Protein AF-A0A176S276-F1 (afdb_monomer)

Radius of gyration: 27.0 Å; Cα contacts (8 Å, |Δi|>4): 535; chains: 1; bounding box: 63×69×61 Å

pLDDT: mean 75.9, std 19.25, range [30.59, 96.56]

InterPro domains:
  IPR003587 Hint domain N-terminal [SM00306] (39-157)
  IPR006141 Intein N-terminal splicing region [PS50817] (41-133)
  IPR012833 Ribonucleoside-triphosphate reductase, anaerobic [PF13597] (228-316)
  IPR030934 Intein C-terminal splicing region [PS50818] (213-236)
  IPR030934 Intein C-terminal splicing region [TIGR01443] (214-236)
  IPR036844 Hint domain superfamily [SSF51294] (41-236)

Solvent-accessible surface area (backbone atoms only — not comparable to full-atom values): 18078 Å² total; per-residue (Å²): 135,80,69,73,88,36,74,66,44,53,52,50,43,55,47,28,39,73,72,40,81,76,87,70,84,72,59,80,93,48,97,61,55,88,80,56,71,60,83,37,25,29,39,38,78,44,42,30,37,35,32,52,83,90,46,80,44,79,47,29,47,41,56,51,45,72,73,36,52,50,60,71,75,54,98,43,35,24,35,43,71,54,86,32,24,34,40,22,44,32,78,87,73,34,39,73,45,80,32,46,40,53,31,37,38,42,51,72,44,39,41,44,23,38,42,29,29,68,91,69,46,74,48,51,28,31,36,69,16,42,35,34,28,57,56,85,90,40,84,44,75,42,35,44,69,72,59,48,62,87,39,22,34,36,28,60,66,50,58,42,90,84,69,68,76,82,88,85,82,89,89,77,69,69,75,60,57,66,76,58,72,63,55,69,71,58,52,52,50,47,71,72,24,30,42,40,73,37,43,31,64,44,74,46,80,44,78,49,96,57,72,41,67,23,35,35,48,23,52,76,60,66,50,26,37,38,34,61,81,34,45,40,34,46,43,39,60,69,91,71,81,58,68,66,59,54,57,71,41,87,50,68,102,73,79,70,72,98,82,73,82,75,92,70,86,78,85,79,62,60,51,28,44,51,62,77,30,64,94,34,67,67,64,33,50,58,50,49,51,54,53,50,52,51,46,50,50,55,50,51,54,51,48,54,55,52,48,54,34,40,78,68,67,75,44,136

Foldseek 3Di:
DDPCPDPVNVVQLVCCLVPNNPPPPPPPPDPDDPLLQDDKFFAQQFWFWKDAPHDIDIDGLVVVCVVFFDDDPDPFKTAGNGFMWGWFQQQVQLEIDTFTFGMKTKDWDQKWKWWAFPVGDITIIHQQFWFWWQAQVGTDTDGSVRDDQLTWGKFFPACCVVVPDDDDDDDDQPVSVVVRPHDPVVVVSQVSHRIHTTGTPDMDMDRHPDIHMGMFTDTPDRQWGATPSGGIGGGRDNPDDPVVVCVVPVAHPDDDDPDDDDLDDDDDSVSSLCVVCPPPVPVSVVVVVVSVVVVVVVSVVSVVVVVVCVVVVNDD

Structure (mmCIF, N/CA/C/O backbone):
data_AF-A0A176S276-F1
#
_entry.id   AF-A0A176S276-F1
#
loop_
_atom_site.group_PDB
_atom_site.id
_atom_site.type_symbol
_atom_site.label_atom_id
_atom_site.label_alt_id
_atom_site.label_comp_id
_atom_site.label_asym_id
_atom_site.label_entity_id
_atom_site.label_seq_id
_atom_site.pdbx_PDB_ins_code
_atom_site.Cartn_x
_atom_site.Cartn_y
_atom_site.Cartn_z
_atom_site.occupancy
_atom_site.B_iso_or_equiv
_atom_site.auth_seq_id
_atom_site.auth_comp_id
_atom_site.auth_asym_id
_atom_site.auth_atom_id
_atom_site.pdbx_PDB_model_num
ATOM 1 N N . ASP A 1 1 ? 1.076 -9.997 -35.407 1.00 56.47 1 ASP A N 1
ATOM 2 C CA . ASP A 1 1 ? 0.826 -11.452 -35.398 1.00 56.47 1 ASP A CA 1
ATOM 3 C C . ASP A 1 1 ? 1.437 -12.113 -34.180 1.00 56.47 1 ASP A C 1
ATOM 5 O O . ASP A 1 1 ? 2.428 -11.617 -33.655 1.00 56.47 1 ASP A O 1
ATOM 9 N N . PHE A 1 2 ? 0.807 -13.179 -33.689 1.00 59.97 2 PHE A N 1
ATOM 10 C CA . PHE A 1 2 ? 1.289 -13.937 -32.534 1.00 59.97 2 PHE A CA 1
ATOM 11 C C . PHE A 1 2 ? 2.480 -14.829 -32.947 1.00 59.97 2 PHE A C 1
ATOM 13 O O . PHE A 1 2 ? 2.415 -15.436 -34.017 1.00 59.97 2 PHE A O 1
ATOM 20 N N . PRO A 1 3 ? 3.567 -14.925 -32.153 1.00 78.56 3 PRO A N 1
ATOM 21 C CA . PRO A 1 3 ? 4.754 -15.700 -32.516 1.00 78.56 3 PRO A CA 1
ATOM 22 C C . PRO A 1 3 ? 4.525 -17.205 -32.286 1.00 78.56 3 PRO A C 1
ATOM 24 O O . PRO A 1 3 ? 4.993 -17.787 -31.304 1.00 78.56 3 PRO A O 1
ATOM 27 N N . TRP A 1 4 ? 3.779 -17.836 -33.196 1.00 80.12 4 TRP A N 1
ATOM 28 C CA . TRP A 1 4 ? 3.374 -19.245 -33.102 1.00 80.12 4 TRP A CA 1
ATOM 29 C C . TRP A 1 4 ? 4.551 -20.220 -32.981 1.00 80.12 4 TRP A C 1
ATOM 31 O O . TRP A 1 4 ? 4.456 -21.183 -32.233 1.00 80.12 4 TRP A O 1
ATOM 41 N N . GLU A 1 5 ? 5.679 -19.908 -33.615 1.00 83.81 5 GLU A N 1
ATOM 42 C CA . GLU A 1 5 ? 6.876 -20.764 -33.661 1.00 83.81 5 GLU A CA 1
ATOM 43 C C . GLU A 1 5 ? 7.893 -20.469 -32.537 1.00 83.81 5 GLU A C 1
ATOM 45 O O . GLU A 1 5 ? 9.066 -20.826 -32.635 1.00 83.81 5 GLU A O 1
ATOM 50 N N . SER A 1 6 ? 7.502 -19.742 -31.482 1.00 87.94 6 SER A N 1
ATOM 51 C CA . SER A 1 6 ? 8.433 -19.420 -30.393 1.00 87.94 6 SER A CA 1
ATOM 52 C C . SER A 1 6 ? 8.613 -20.595 -29.417 1.00 87.94 6 SER A C 1
ATOM 54 O O . SER A 1 6 ? 7.630 -21.262 -29.087 1.00 87.94 6 SER A O 1
ATOM 56 N N . PRO A 1 7 ? 9.811 -20.780 -28.823 1.00 85.06 7 PRO A N 1
ATOM 57 C CA . PRO A 1 7 ? 10.018 -21.785 -27.774 1.00 85.06 7 PRO A CA 1
ATOM 58 C C . PRO A 1 7 ? 9.062 -21.631 -26.578 1.00 85.06 7 PRO A C 1
ATOM 60 O O . PRO A 1 7 ? 8.687 -22.613 -25.940 1.00 85.06 7 PRO A O 1
ATOM 63 N N . ASN A 1 8 ? 8.621 -20.403 -26.281 1.00 82.94 8 ASN A N 1
ATOM 64 C CA . ASN A 1 8 ? 7.634 -20.141 -25.230 1.00 82.94 8 ASN A CA 1
ATOM 65 C C . ASN A 1 8 ? 6.247 -20.676 -25.599 1.00 82.94 8 ASN A C 1
ATOM 67 O O . ASN A 1 8 ? 5.525 -21.170 -24.733 1.00 82.94 8 ASN A O 1
ATOM 71 N N . THR A 1 9 ? 5.886 -20.596 -26.879 1.00 81.56 9 THR A N 1
ATOM 72 C CA . THR A 1 9 ? 4.630 -21.124 -27.413 1.00 81.56 9 THR A CA 1
ATOM 73 C C . THR A 1 9 ? 4.611 -22.648 -27.284 1.00 81.56 9 THR A C 1
ATOM 75 O O . THR A 1 9 ? 3.644 -23.201 -26.764 1.00 81.56 9 THR A O 1
ATOM 78 N N . ASP A 1 10 ? 5.715 -23.325 -27.611 1.00 81.56 10 ASP A N 1
ATOM 79 C CA . ASP A 1 10 ? 5.847 -24.776 -27.427 1.00 81.56 10 ASP A CA 1
ATOM 80 C C . ASP A 1 10 ? 5.719 -25.206 -25.960 1.00 81.56 10 ASP A C 1
ATOM 82 O O . ASP A 1 10 ? 5.043 -26.191 -25.645 1.00 81.56 10 ASP A O 1
ATOM 86 N N . LEU A 1 11 ? 6.345 -24.474 -25.033 1.00 82.94 11 LEU A N 1
ATOM 87 C CA . LEU A 1 11 ? 6.232 -24.746 -23.596 1.00 82.94 11 LEU A CA 1
ATOM 88 C C . LEU A 1 11 ? 4.796 -24.538 -23.090 1.00 82.94 11 LEU A C 1
ATOM 90 O O . LEU A 1 11 ? 4.282 -25.366 -22.331 1.00 82.94 11 LEU A O 1
ATOM 94 N N . LEU A 1 12 ? 4.130 -23.478 -23.554 1.00 78.94 12 LEU A N 1
ATOM 95 C CA . LEU A 1 12 ? 2.732 -23.184 -23.241 1.00 78.94 12 LEU A CA 1
ATOM 96 C C . LEU A 1 12 ? 1.803 -24.308 -23.726 1.00 78.94 12 LEU A C 1
ATOM 98 O O . LEU A 1 12 ? 0.975 -24.798 -22.954 1.00 78.94 12 LEU A O 1
ATOM 102 N N . PHE A 1 13 ? 1.956 -24.768 -24.970 1.00 79.62 13 PHE A N 1
ATOM 103 C CA . PHE A 1 13 ? 1.153 -25.865 -25.519 1.00 79.62 13 PHE A CA 1
ATOM 104 C C . PHE A 1 13 ? 1.434 -27.207 -24.828 1.00 79.62 13 PHE A C 1
ATOM 106 O O . PHE A 1 13 ? 0.496 -27.931 -24.499 1.00 79.62 13 PHE A O 1
ATOM 113 N N . ASN A 1 14 ? 2.694 -27.517 -24.506 1.00 80.12 14 ASN A N 1
ATOM 114 C CA . ASN A 1 14 ? 3.048 -28.724 -23.747 1.00 80.12 14 ASN A CA 1
ATOM 115 C C . ASN A 1 14 ? 2.406 -28.750 -22.352 1.00 80.12 14 ASN A C 1
ATOM 117 O O . ASN A 1 14 ? 1.864 -29.771 -21.921 1.00 80.12 14 ASN A O 1
ATOM 121 N N . MET A 1 15 ? 2.462 -27.626 -21.635 1.00 81.19 15 MET A N 1
ATOM 122 C CA . MET A 1 15 ? 1.847 -27.494 -20.316 1.00 81.19 15 MET A CA 1
ATOM 123 C C . MET A 1 15 ? 0.320 -27.605 -20.410 1.00 81.19 15 MET A C 1
ATOM 125 O O . MET A 1 15 ? -0.282 -28.384 -19.669 1.00 81.19 15 MET A O 1
ATOM 129 N N . THR A 1 16 ? -0.306 -26.871 -21.335 1.00 77.44 16 THR A N 1
ATOM 130 C CA . THR A 1 16 ? -1.771 -26.866 -21.494 1.00 77.44 16 THR A CA 1
ATOM 131 C C . THR A 1 16 ? -2.322 -28.214 -21.952 1.00 77.44 16 THR A C 1
ATOM 133 O O . THR A 1 16 ? -3.395 -28.629 -21.504 1.00 77.44 16 THR A O 1
ATOM 136 N N . ALA A 1 17 ? -1.569 -28.951 -22.771 1.00 79.69 17 ALA A N 1
ATOM 137 C CA . ALA A 1 17 ? -1.915 -30.309 -23.170 1.00 79.69 17 ALA A CA 1
ATOM 138 C C . ALA A 1 17 ? -1.937 -31.286 -21.983 1.00 79.69 17 ALA A C 1
ATOM 140 O O . ALA A 1 17 ? -2.788 -32.176 -21.935 1.00 79.69 17 ALA A O 1
ATOM 141 N N . ARG A 1 18 ? -1.030 -31.118 -21.011 1.00 74.62 18 ARG A N 1
ATOM 142 C CA . ARG A 1 18 ? -0.920 -32.003 -19.839 1.00 74.62 18 ARG A CA 1
ATOM 143 C C . ARG A 1 18 ? -1.885 -31.643 -18.715 1.00 74.62 18 ARG A C 1
ATOM 145 O O . ARG A 1 18 ? -2.478 -32.542 -18.128 1.00 74.62 18 ARG A O 1
ATOM 152 N N . TYR A 1 19 ? -2.036 -30.356 -18.421 1.00 69.75 19 TYR A N 1
ATOM 153 C CA . TYR A 1 19 ? -2.686 -29.894 -17.191 1.00 69.75 19 TYR A CA 1
ATOM 154 C C . TYR A 1 19 ? -3.976 -29.095 -17.422 1.00 69.75 19 TYR A C 1
ATOM 156 O O . TYR A 1 19 ? -4.610 -28.680 -16.457 1.00 69.75 19 TYR A O 1
ATOM 164 N N . GLY A 1 20 ? -4.403 -28.906 -18.677 1.00 69.44 20 GLY A N 1
ATOM 165 C CA . GLY A 1 20 ? -5.487 -27.974 -19.003 1.00 69.44 20 GLY A CA 1
ATOM 166 C C . GLY A 1 20 ? -4.981 -26.542 -19.147 1.00 69.44 20 GLY A C 1
ATOM 167 O O . GLY A 1 20 ? -3.803 -26.273 -18.930 1.00 69.44 20 GLY A O 1
ATOM 168 N N . LEU A 1 21 ? -5.859 -25.611 -19.532 1.00 57.34 21 LEU A N 1
ATOM 169 C CA . LEU A 1 21 ? -5.530 -24.184 -19.508 1.00 57.34 21 LEU A CA 1
ATOM 170 C C . LEU A 1 21 ? -5.300 -23.772 -18.049 1.00 57.34 21 LEU A C 1
ATOM 172 O O . LEU A 1 21 ? -6.265 -23.773 -17.279 1.00 57.34 21 LEU A O 1
ATOM 176 N N . PRO A 1 22 ? -4.071 -23.427 -17.632 1.00 48.69 22 PRO A N 1
ATOM 177 C CA . PRO A 1 22 ? -3.896 -22.877 -16.308 1.00 48.69 22 PRO A CA 1
ATOM 178 C C . PRO A 1 22 ? -4.567 -21.507 -16.290 1.00 48.69 22 PRO A C 1
ATOM 180 O O . PRO A 1 22 ? -4.260 -20.632 -17.102 1.00 48.69 22 PRO A O 1
ATOM 183 N N . TYR A 1 23 ? -5.508 -21.332 -15.368 1.00 42.09 23 TYR A N 1
ATOM 184 C CA . TYR A 1 23 ? -6.175 -20.060 -15.121 1.00 42.09 23 TYR A CA 1
ATOM 185 C C . TYR A 1 23 ? -5.204 -19.130 -14.379 1.00 42.09 23 TYR A C 1
ATOM 187 O O . TYR A 1 23 ? -5.366 -18.822 -13.202 1.00 42.09 23 TYR A O 1
ATOM 195 N N . PHE A 1 24 ? -4.133 -18.714 -15.052 1.00 41.41 24 PHE A N 1
ATOM 196 C CA . PHE A 1 24 ? -3.329 -17.601 -14.578 1.00 41.41 24 PHE A CA 1
ATOM 197 C C . PHE A 1 24 ? -4.133 -16.343 -14.871 1.00 41.41 24 PHE A C 1
ATOM 199 O O . PHE A 1 24 ? -4.297 -15.955 -16.028 1.00 41.41 24 PHE A O 1
ATOM 206 N N . GLN A 1 25 ? -4.684 -15.731 -13.825 1.00 39.19 25 GLN A N 1
ATOM 207 C CA . GLN A 1 25 ? -5.296 -14.414 -13.914 1.00 39.19 25 GLN A CA 1
ATOM 208 C C . GLN A 1 25 ? -4.184 -13.411 -14.254 1.00 39.19 25 GLN A C 1
ATOM 210 O O . GLN A 1 25 ? -3.530 -12.835 -13.390 1.00 39.19 25 GLN A O 1
ATOM 215 N N . GLY A 1 26 ? -3.901 -13.272 -15.547 1.00 34.44 26 GLY A N 1
ATOM 216 C CA . GLY A 1 26 ? -3.127 -12.167 -16.076 1.00 34.44 26 GLY A CA 1
ATOM 217 C C . GLY A 1 26 ? -3.972 -10.920 -15.894 1.00 34.44 26 GLY A C 1
ATOM 218 O O . GLY A 1 26 ? -5.001 -10.769 -16.547 1.00 34.44 26 GLY A O 1
ATOM 219 N N . PHE A 1 27 ? -3.563 -10.065 -14.967 1.00 38.78 27 PHE A N 1
ATOM 220 C CA . PHE A 1 27 ? -4.158 -8.768 -14.670 1.00 38.78 27 PHE A CA 1
ATOM 221 C C . PHE A 1 27 ? -4.012 -7.801 -15.860 1.00 38.78 27 PHE A C 1
ATOM 223 O O . PHE A 1 27 ? -3.270 -6.827 -15.818 1.00 38.78 27 PHE A O 1
ATOM 230 N N . ILE A 1 28 ? -4.689 -8.083 -16.971 1.00 33.59 28 ILE A N 1
ATOM 231 C CA . ILE A 1 28 ? -4.789 -7.177 -18.112 1.00 33.59 28 ILE A CA 1
ATOM 232 C C . ILE A 1 28 ? -6.089 -6.395 -17.907 1.00 33.59 28 ILE A C 1
ATOM 234 O O . ILE A 1 28 ? -7.172 -6.937 -18.110 1.00 33.59 28 ILE A O 1
ATOM 238 N N . ARG A 1 29 ? -5.951 -5.125 -17.488 1.00 30.59 29 ARG A N 1
ATOM 239 C CA . ARG A 1 29 ? -7.003 -4.187 -17.018 1.00 30.59 29 ARG A CA 1
ATOM 240 C C . ARG A 1 29 ? -7.400 -4.266 -15.539 1.00 30.59 29 ARG A C 1
ATOM 242 O O . ARG A 1 29 ? -8.511 -3.884 -15.187 1.00 30.59 29 ARG A O 1
ATOM 249 N N . SER A 1 30 ? -6.496 -4.688 -14.665 1.00 40.03 30 SER A N 1
ATOM 250 C CA . SER A 1 30 ? -6.558 -4.244 -13.269 1.00 40.03 30 SER A CA 1
ATOM 251 C C . SER A 1 30 ? -5.325 -3.411 -12.965 1.00 40.03 30 SER A C 1
ATOM 253 O O . SER A 1 30 ? -4.249 -3.750 -13.451 1.00 40.03 30 SER A O 1
ATOM 255 N N . ASP A 1 31 ? -5.453 -2.405 -12.106 1.00 43.34 31 ASP A N 1
ATOM 256 C CA . ASP A 1 31 ? -4.323 -1.584 -11.640 1.00 43.34 31 ASP A CA 1
ATOM 257 C C . ASP A 1 31 ? -3.304 -2.384 -10.794 1.00 43.34 31 ASP A C 1
ATOM 259 O O . ASP A 1 31 ? -2.276 -1.863 -10.368 1.00 43.34 31 ASP A O 1
ATOM 263 N N . LEU A 1 32 ? -3.571 -3.675 -10.566 1.00 38.72 32 LEU A N 1
ATOM 264 C CA . LEU A 1 32 ? -2.742 -4.592 -9.799 1.00 38.72 32 LEU A CA 1
ATOM 265 C C . LEU A 1 32 ? -1.621 -5.203 -10.653 1.00 38.72 32 LEU A C 1
ATOM 267 O O . LEU A 1 32 ? -1.860 -5.995 -11.566 1.00 38.72 32 LEU A O 1
ATOM 271 N N . LYS A 1 33 ? -0.372 -4.872 -10.315 1.00 41.19 33 LYS A N 1
ATOM 272 C CA . LYS A 1 33 ? 0.837 -5.504 -10.862 1.00 41.19 33 LYS A CA 1
ATOM 273 C C . LYS A 1 33 ? 1.181 -6.777 -10.054 1.00 41.19 33 LYS A C 1
ATOM 275 O O . LYS A 1 33 ? 0.981 -6.791 -8.841 1.00 41.19 33 LYS A O 1
ATOM 280 N N . PRO A 1 34 ? 1.757 -7.843 -10.653 1.00 38.97 34 PRO A N 1
ATOM 281 C CA . PRO A 1 34 ? 2.086 -9.097 -9.947 1.00 38.97 34 PRO A CA 1
ATOM 282 C C . PRO A 1 34 ? 2.981 -8.954 -8.700 1.00 38.97 34 PRO A C 1
ATOM 284 O O . PRO A 1 34 ? 2.960 -9.806 -7.815 1.00 38.97 34 PRO A O 1
ATOM 287 N N . ASN A 1 35 ? 3.769 -7.880 -8.605 1.00 43.72 35 ASN A N 1
ATOM 288 C CA . ASN A 1 35 ? 4.590 -7.555 -7.435 1.00 43.72 35 ASN A CA 1
ATOM 289 C C . ASN A 1 35 ? 3.784 -7.007 -6.239 1.00 43.72 35 ASN A C 1
ATOM 291 O O . ASN A 1 35 ? 4.338 -6.927 -5.146 1.00 43.72 35 ASN A O 1
ATOM 295 N N . MET A 1 36 ? 2.498 -6.681 -6.414 1.00 41.00 36 MET A N 1
ATOM 296 C CA . MET A 1 36 ? 1.599 -6.193 -5.355 1.00 41.00 36 MET A CA 1
ATOM 297 C C . MET A 1 36 ? 1.066 -7.312 -4.438 1.00 41.00 36 MET A C 1
ATOM 299 O O . MET A 1 36 ? 0.290 -7.045 -3.532 1.00 41.00 36 MET A O 1
ATOM 303 N N . VAL A 1 37 ? 1.491 -8.569 -4.638 1.00 40.72 37 VAL A N 1
ATOM 304 C CA . VAL A 1 37 ? 1.052 -9.750 -3.858 1.00 40.72 37 VAL A CA 1
ATOM 305 C C . VAL A 1 37 ? 1.867 -9.957 -2.565 1.00 40.72 37 VAL A C 1
ATOM 307 O O . VAL A 1 37 ? 1.597 -10.887 -1.808 1.00 40.72 37 VAL A O 1
ATOM 310 N N . ARG A 1 38 ? 2.882 -9.129 -2.284 1.00 41.91 38 ARG A N 1
ATOM 311 C CA . ARG A 1 38 ? 3.771 -9.326 -1.125 1.00 41.91 38 ARG A CA 1
ATOM 312 C C . ARG A 1 38 ? 3.409 -8.429 0.059 1.00 41.91 38 ARG A C 1
ATOM 314 O O . ARG A 1 38 ? 3.126 -7.250 -0.116 1.00 41.91 38 ARG A O 1
ATOM 321 N N . SER A 1 39 ? 3.450 -9.026 1.247 1.00 50.22 39 SER A N 1
ATOM 322 C CA . SER A 1 39 ? 3.292 -8.393 2.558 1.00 50.22 39 SER A CA 1
ATOM 323 C C . SER A 1 39 ? 4.480 -7.475 2.875 1.00 50.22 39 SER A C 1
ATOM 325 O O . SER A 1 39 ? 5.630 -7.824 2.610 1.00 50.22 39 SER A O 1
ATOM 327 N N . MET A 1 40 ? 4.199 -6.272 3.373 1.00 64.44 40 MET A N 1
ATOM 328 C CA . MET A 1 40 ? 5.110 -5.121 3.397 1.00 64.44 40 MET A CA 1
ATOM 329 C C . MET A 1 40 ? 4.853 -4.301 4.645 1.00 64.44 40 MET A C 1
ATOM 331 O O . MET A 1 40 ? 3.695 -4.027 4.919 1.00 64.44 40 MET A O 1
ATOM 335 N N . CYS A 1 41 ? 5.879 -3.888 5.396 1.00 79.56 41 CYS A N 1
ATOM 336 C CA . CYS A 1 41 ? 5.632 -3.329 6.726 1.00 79.56 41 CYS A CA 1
ATOM 337 C C . CYS A 1 41 ? 6.672 -2.306 7.235 1.00 79.56 41 CYS A C 1
ATOM 339 O O . CYS A 1 41 ? 7.809 -2.257 6.769 1.00 79.56 41 CYS A O 1
ATOM 341 N N . LEU A 1 42 ? 6.261 -1.512 8.227 1.00 86.50 42 LEU A N 1
ATOM 342 C CA . LEU A 1 42 ? 7.019 -0.505 8.978 1.00 86.50 42 LEU A CA 1
ATOM 343 C C . LEU A 1 42 ? 7.621 -1.070 10.271 1.00 86.50 42 LEU A C 1
ATOM 345 O O . LEU A 1 42 ? 7.077 -2.010 10.851 1.00 86.50 42 LEU A O 1
ATOM 349 N N . LEU A 1 43 ? 8.696 -0.464 10.783 1.00 90.00 43 LEU A N 1
ATOM 350 C CA . LEU A 1 43 ? 9.160 -0.767 12.143 1.00 90.00 43 LEU A CA 1
ATOM 351 C C . LEU A 1 43 ? 8.103 -0.392 13.203 1.00 90.00 43 LEU A C 1
ATOM 353 O O . LEU A 1 43 ? 7.390 0.596 13.029 1.00 90.00 43 LEU A O 1
ATOM 357 N N . PRO A 1 44 ? 8.022 -1.122 14.333 1.00 91.38 44 PRO A N 1
ATOM 358 C CA . PRO A 1 44 ? 7.029 -0.881 15.377 1.00 91.38 44 PRO A CA 1
ATOM 359 C C . PRO A 1 44 ? 7.101 0.520 15.980 1.00 91.38 44 PRO A C 1
ATOM 361 O O . PRO A 1 44 ? 6.080 1.016 16.450 1.00 91.38 44 PRO A O 1
ATOM 364 N N . GLU A 1 45 ? 8.282 1.140 15.980 1.00 91.56 45 GLU A N 1
ATOM 365 C CA . GLU A 1 45 ? 8.533 2.481 16.510 1.00 91.56 45 GLU A CA 1
ATOM 366 C C . GLU A 1 45 ? 8.150 3.594 15.527 1.00 91.56 45 GLU A C 1
ATOM 368 O O . GLU A 1 45 ? 8.150 4.765 15.915 1.00 91.56 45 GLU A O 1
ATOM 373 N N . GLU A 1 46 ? 7.838 3.266 14.267 1.00 89.31 46 GLU A N 1
ATOM 374 C CA . GLU A 1 46 ? 7.353 4.261 13.315 1.00 89.31 46 GLU A CA 1
ATOM 375 C C . GLU A 1 46 ? 6.035 4.846 13.796 1.00 89.31 46 GLU A C 1
ATOM 377 O O . GLU A 1 46 ? 5.144 4.153 14.290 1.00 89.31 46 GLU A O 1
ATOM 382 N N . THR A 1 47 ? 5.936 6.164 13.689 1.00 85.50 47 THR A N 1
ATOM 383 C CA . THR A 1 47 ? 4.826 6.912 14.265 1.00 85.50 47 THR A CA 1
ATOM 384 C C . THR A 1 47 ? 3.763 7.182 13.219 1.00 85.50 47 THR A C 1
ATOM 386 O O . THR A 1 47 ? 4.070 7.512 12.076 1.00 85.50 47 THR A O 1
ATOM 389 N N . ILE A 1 48 ? 2.501 7.110 13.622 1.00 85.31 48 ILE A N 1
ATOM 390 C CA . ILE A 1 48 ? 1.341 7.299 12.756 1.00 85.31 48 ILE A CA 1
ATOM 391 C C . ILE A 1 48 ? 0.312 8.206 13.433 1.00 85.31 48 ILE A C 1
ATOM 393 O O . ILE A 1 48 ? 0.191 8.229 14.662 1.00 85.31 48 ILE A O 1
ATOM 397 N N . LEU A 1 49 ? -0.405 8.980 12.617 1.00 82.31 49 LEU A N 1
ATOM 398 C CA . LEU A 1 49 ? -1.608 9.692 13.034 1.00 82.31 49 LEU A CA 1
ATOM 399 C C . LEU A 1 49 ? -2.823 8.847 12.669 1.00 82.31 49 LEU A C 1
ATOM 401 O O . LEU A 1 49 ? -3.000 8.473 11.509 1.00 82.31 49 LEU A O 1
ATOM 405 N N . PHE A 1 50 ? -3.679 8.588 13.647 1.00 87.81 50 PHE A N 1
ATOM 406 C CA . PHE A 1 50 ? -4.963 7.949 13.406 1.00 87.81 50 PHE A CA 1
ATOM 407 C C . PHE A 1 50 ? -6.078 8.722 14.102 1.00 87.81 50 PHE A C 1
ATOM 409 O O . PHE A 1 50 ? -5.860 9.438 15.080 1.00 87.81 50 PHE A O 1
ATOM 416 N N . LYS A 1 51 ? -7.284 8.591 13.567 1.00 86.25 51 LYS A N 1
ATOM 417 C CA . LYS A 1 51 ? -8.497 9.204 14.079 1.00 86.25 51 LYS A CA 1
ATOM 418 C C . LYS A 1 51 ? -9.362 8.126 14.714 1.00 86.25 51 LYS A C 1
ATOM 420 O O . LYS A 1 51 ? -9.683 7.127 14.070 1.00 86.25 51 LYS A O 1
ATOM 425 N N . ASN A 1 52 ? -9.740 8.343 15.967 1.00 87.38 52 ASN A N 1
ATOM 426 C CA . ASN A 1 52 ? -10.735 7.549 16.677 1.00 87.38 52 ASN A CA 1
ATOM 427 C C . ASN A 1 52 ? -11.923 8.460 16.996 1.00 87.38 52 ASN A C 1
ATOM 429 O O . ASN A 1 52 ? -11.813 9.371 17.821 1.00 87.38 52 ASN A O 1
ATOM 433 N N . ASN A 1 53 ? -13.045 8.242 16.310 1.00 82.19 53 ASN A N 1
ATOM 434 C CA . ASN A 1 53 ? -14.191 9.152 16.313 1.00 82.19 53 ASN A CA 1
ATOM 435 C C . ASN A 1 53 ? -13.775 10.574 15.899 1.00 82.19 53 ASN A C 1
ATOM 437 O O . ASN A 1 53 ? -13.411 10.779 14.747 1.00 82.19 53 ASN A O 1
ATOM 441 N N . GLU A 1 54 ? -13.805 11.549 16.807 1.00 79.75 54 GLU A N 1
ATOM 442 C CA . GLU A 1 54 ? -13.403 12.938 16.537 1.00 79.75 54 GLU A CA 1
ATOM 443 C C . GLU A 1 54 ? -11.975 13.262 16.997 1.00 79.75 54 GLU A C 1
ATOM 445 O O . GLU A 1 54 ? -11.446 14.318 16.659 1.00 79.75 54 GLU A O 1
ATOM 450 N N . GLN A 1 55 ? -11.323 12.356 17.729 1.00 82.44 55 GLN A N 1
ATOM 451 C CA . GLN A 1 55 ? -9.995 12.596 18.286 1.00 82.44 55 GLN A CA 1
ATOM 452 C C . GLN A 1 55 ? -8.901 12.120 17.332 1.00 82.44 55 GLN A C 1
ATOM 454 O O . GLN A 1 55 ? -8.912 10.976 16.876 1.00 82.44 55 GLN A O 1
ATOM 459 N N . ILE A 1 56 ? -7.935 12.999 17.066 1.00 84.50 56 ILE A N 1
ATOM 460 C CA . ILE A 1 56 ? -6.711 12.674 16.333 1.00 84.50 56 ILE A CA 1
ATOM 461 C C . ILE A 1 56 ? -5.636 12.316 17.356 1.00 84.50 56 ILE A C 1
ATOM 463 O O . ILE A 1 56 ? -5.327 13.104 18.249 1.00 84.50 56 ILE A O 1
ATOM 467 N N . ILE A 1 57 ? -5.071 11.121 17.222 1.00 85.44 57 ILE A N 1
ATOM 468 C CA . ILE A 1 57 ? -4.102 10.555 18.154 1.00 85.44 57 ILE A CA 1
ATOM 469 C C . ILE A 1 57 ? -2.816 10.249 17.384 1.00 85.44 57 ILE A C 1
ATOM 471 O O . ILE A 1 57 ? -2.837 9.640 16.312 1.00 85.44 57 ILE A O 1
ATOM 475 N N . LYS A 1 58 ? -1.681 10.659 17.954 1.00 85.81 58 LYS A N 1
ATOM 476 C CA . LYS A 1 58 ? -0.344 10.273 17.497 1.00 85.81 58 LYS A CA 1
ATOM 477 C C . LYS A 1 58 ? 0.171 9.132 18.365 1.00 85.81 58 LYS A C 1
ATOM 479 O O . LYS A 1 58 ? 0.236 9.272 19.582 1.00 85.81 58 LYS A O 1
ATOM 484 N N . THR A 1 59 ? 0.563 8.028 17.743 1.00 90.25 59 THR A N 1
ATOM 485 C CA . THR A 1 59 ? 1.151 6.869 18.432 1.00 90.25 59 THR A CA 1
ATOM 486 C C . THR A 1 59 ? 2.156 6.165 17.520 1.00 90.25 59 THR A C 1
ATOM 488 O O . THR A 1 59 ? 2.430 6.647 16.420 1.00 90.25 59 THR A O 1
ATOM 491 N N . THR A 1 60 ? 2.730 5.048 17.960 1.00 93.06 60 THR A N 1
ATOM 492 C CA . THR A 1 60 ? 3.522 4.167 17.098 1.00 93.06 60 THR A CA 1
ATOM 493 C C . THR A 1 60 ? 2.641 3.104 16.446 1.00 93.06 60 THR A C 1
ATOM 495 O O . THR A 1 60 ? 1.616 2.709 17.005 1.00 93.06 60 THR A O 1
ATOM 498 N N . ILE A 1 61 ? 3.026 2.609 15.272 1.00 92.75 61 ILE A N 1
ATOM 499 C CA . ILE A 1 61 ? 2.263 1.568 14.577 1.00 92.75 61 ILE A CA 1
ATOM 500 C C . ILE A 1 61 ? 2.209 0.263 15.383 1.00 92.75 61 ILE A C 1
ATOM 502 O O . ILE A 1 61 ? 1.182 -0.413 15.378 1.00 92.75 61 ILE A O 1
ATOM 506 N N . GLY A 1 62 ? 3.261 -0.053 16.148 1.00 94.62 62 GLY A N 1
ATOM 507 C CA . GLY A 1 62 ? 3.263 -1.195 17.062 1.00 94.62 62 GLY A CA 1
ATOM 508 C C . GLY A 1 62 ? 2.232 -1.050 18.186 1.00 94.62 62 GLY A C 1
ATOM 509 O O . GLY A 1 62 ? 1.518 -2.006 18.491 1.00 94.62 62 GLY A O 1
ATOM 510 N N . THR A 1 63 ? 2.099 0.148 18.765 1.00 95.12 63 THR A N 1
ATOM 511 C CA . THR A 1 63 ? 1.078 0.433 19.787 1.00 95.12 63 THR A CA 1
ATOM 512 C C . THR A 1 63 ? -0.324 0.423 19.184 1.00 95.12 63 THR A C 1
ATOM 514 O O . THR A 1 63 ? -1.212 -0.219 19.739 1.00 95.12 63 THR A O 1
ATOM 517 N N . LEU A 1 64 ? -0.517 1.050 18.016 1.00 94.12 64 LEU A N 1
ATOM 518 C CA . LEU A 1 64 ? -1.787 1.013 17.284 1.00 94.12 64 LEU A CA 1
ATOM 519 C C . LEU A 1 64 ? -2.225 -0.436 17.014 1.00 94.12 64 LEU A C 1
ATOM 521 O O . LEU A 1 64 ? -3.364 -0.799 17.299 1.00 94.12 64 LEU A O 1
ATOM 525 N N . PHE A 1 65 ? -1.308 -1.279 16.535 1.00 95.12 65 PHE A N 1
ATOM 526 C CA . PHE A 1 65 ? -1.549 -2.706 16.346 1.00 95.12 65 PHE A CA 1
ATOM 527 C C . PHE A 1 65 ? -1.952 -3.395 17.653 1.00 95.12 65 PHE A C 1
ATOM 529 O O . PHE A 1 65 ? -2.983 -4.062 17.712 1.00 95.12 65 PHE A O 1
ATOM 536 N N . ALA A 1 66 ? -1.151 -3.245 18.711 1.00 95.06 66 ALA A N 1
ATOM 537 C CA . ALA A 1 66 ? -1.385 -3.918 19.985 1.00 95.06 66 ALA A CA 1
ATOM 538 C C . ALA A 1 66 ? -2.739 -3.540 20.603 1.00 95.06 66 ALA A C 1
ATOM 540 O O . ALA A 1 66 ? -3.440 -4.407 21.131 1.00 95.06 66 ALA A O 1
ATOM 541 N N . GLU A 1 67 ? -3.110 -2.264 20.506 1.00 95.06 67 GLU A N 1
ATOM 542 C CA . GLU A 1 67 ? -4.339 -1.733 21.079 1.00 95.06 67 GLU A CA 1
ATOM 543 C C . GLU A 1 67 ? -5.577 -2.028 20.240 1.00 95.06 67 GLU A C 1
ATOM 545 O O . GLU A 1 67 ? -6.633 -2.199 20.837 1.00 95.06 67 GLU A O 1
ATOM 550 N N . TYR A 1 68 ? -5.487 -2.098 18.906 1.00 95.31 68 TYR A N 1
ATOM 551 C CA . TYR A 1 68 ? -6.662 -2.154 18.019 1.00 95.31 68 TYR A CA 1
ATOM 552 C C . TYR A 1 68 ? -6.806 -3.446 17.204 1.00 95.31 68 TYR A C 1
ATOM 554 O O . TYR A 1 68 ? -7.834 -3.621 16.543 1.00 95.31 68 TYR A O 1
ATOM 562 N N . LYS A 1 69 ? -5.849 -4.380 17.272 1.00 94.50 69 LYS A N 1
ATOM 563 C CA . LYS A 1 69 ? -6.019 -5.720 16.688 1.00 94.50 69 LYS A CA 1
ATOM 564 C C . LYS A 1 69 ? -7.120 -6.509 17.401 1.00 94.50 69 LYS A C 1
ATOM 566 O O . LYS A 1 69 ? -7.275 -6.428 18.622 1.00 94.50 69 LYS A O 1
ATOM 571 N N . ASP A 1 70 ? -7.828 -7.309 16.622 1.00 93.69 70 ASP A N 1
ATOM 572 C CA . ASP A 1 70 ? -8.891 -8.203 17.061 1.00 93.69 70 ASP A CA 1
ATOM 573 C C . ASP A 1 70 ? -8.546 -9.665 16.726 1.00 93.69 70 ASP A C 1
ATOM 575 O O . ASP A 1 70 ? -7.445 -10.147 17.011 1.00 93.69 70 ASP A O 1
ATOM 579 N N . THR A 1 71 ? -9.491 -10.359 16.095 1.00 92.62 71 THR A N 1
ATOM 580 C CA . THR A 1 71 ? -9.398 -11.715 15.593 1.00 92.62 71 THR A CA 1
ATOM 581 C C . THR A 1 71 ? -8.251 -11.840 14.597 1.00 92.62 71 THR A C 1
ATOM 583 O O . THR A 1 71 ? -8.158 -11.091 13.621 1.00 92.62 71 THR A O 1
ATOM 586 N N . GLN A 1 72 ? -7.381 -12.817 14.842 1.00 92.75 72 GLN A N 1
ATOM 587 C CA . GLN A 1 72 ? -6.351 -13.214 13.894 1.00 92.75 72 GLN A CA 1
ATOM 588 C C . GLN A 1 72 ? -7.007 -13.939 12.715 1.00 92.75 72 GLN A C 1
ATOM 590 O O . GLN A 1 72 ? -7.761 -14.892 12.911 1.00 92.75 72 GLN A O 1
ATOM 595 N N . LEU A 1 73 ? -6.752 -13.454 11.504 1.00 85.31 73 LEU A N 1
ATOM 596 C CA . LEU A 1 73 ? -7.302 -13.992 10.262 1.00 85.31 73 LEU A CA 1
ATOM 597 C C . LEU A 1 73 ? -6.396 -15.092 9.694 1.00 85.31 73 LEU A C 1
ATOM 599 O O . LEU A 1 73 ? -6.901 -16.099 9.204 1.00 85.31 73 LEU A O 1
ATOM 603 N N . ASP A 1 74 ? -5.078 -14.902 9.787 1.00 87.19 74 ASP A N 1
ATOM 604 C CA . ASP A 1 74 ? -4.040 -15.873 9.428 1.00 87.19 74 ASP A CA 1
ATOM 605 C C . ASP A 1 74 ? -2.715 -15.553 10.159 1.00 87.19 74 ASP A C 1
ATOM 607 O O . ASP A 1 74 ? -2.698 -14.768 11.109 1.00 87.19 74 ASP A O 1
ATOM 611 N N . ASP A 1 75 ? -1.602 -16.165 9.751 1.00 84.69 75 ASP A N 1
ATOM 612 C CA . ASP A 1 75 ? -0.285 -15.979 10.379 1.00 84.69 75 ASP A CA 1
ATOM 613 C C . ASP A 1 75 ? 0.230 -14.525 10.347 1.00 84.69 75 ASP A C 1
ATOM 615 O O . ASP A 1 75 ? 1.051 -14.151 11.188 1.00 84.69 75 ASP A O 1
ATOM 619 N N . GLU A 1 76 ? -0.258 -13.700 9.417 1.00 87.75 76 GLU A N 1
ATOM 620 C CA . GLU A 1 76 ? 0.202 -12.326 9.193 1.00 87.75 76 GLU A CA 1
ATOM 621 C C . GLU A 1 76 ? -0.892 -11.267 9.409 1.00 87.75 76 GLU A C 1
ATOM 623 O O . GLU A 1 76 ? -0.573 -10.097 9.618 1.00 87.75 76 GLU A O 1
ATOM 628 N N . TRP A 1 77 ? -2.174 -11.633 9.356 1.00 89.12 77 TRP A N 1
ATOM 629 C CA . TRP A 1 77 ? -3.284 -10.680 9.315 1.00 89.12 77 TRP A CA 1
ATOM 630 C C . TRP A 1 77 ? -4.178 -10.720 10.553 1.00 89.12 77 TRP A C 1
ATOM 632 O O . TRP A 1 77 ? -4.568 -11.778 11.048 1.00 89.12 77 TRP A O 1
ATOM 642 N N . TRP A 1 78 ? -4.596 -9.535 10.996 1.00 92.75 78 TRP A N 1
ATOM 643 C CA . TRP A 1 78 ? -5.547 -9.326 12.087 1.00 92.75 78 TRP A CA 1
ATOM 644 C C . TRP A 1 78 ? -6.660 -8.370 11.669 1.00 92.75 78 TRP A C 1
ATOM 646 O O . TRP A 1 78 ? -6.415 -7.351 11.025 1.00 92.75 78 TRP A O 1
ATOM 656 N N . GLN A 1 79 ? -7.886 -8.660 12.090 1.00 93.19 79 GLN A N 1
ATOM 657 C CA . GLN A 1 79 ? -9.012 -7.742 11.947 1.00 93.19 79 GLN A CA 1
ATOM 658 C C . GLN A 1 79 ? -8.829 -6.521 12.868 1.00 93.19 79 GLN A C 1
ATOM 660 O O . GLN A 1 79 ? -8.285 -6.648 13.965 1.00 93.19 79 GLN A O 1
ATOM 665 N N . CYS A 1 80 ? -9.282 -5.336 12.451 1.00 92.50 80 CYS A N 1
ATOM 666 C CA . CYS A 1 80 ? -9.348 -4.162 13.329 1.00 92.50 80 CYS A CA 1
ATOM 667 C C . CYS A 1 80 ? -10.647 -4.173 14.162 1.00 92.50 80 CYS A C 1
ATOM 669 O O . CYS A 1 80 ? -11.728 -4.340 13.591 1.00 92.50 80 CYS A O 1
ATOM 671 N N . LYS A 1 81 ? -10.563 -3.991 15.495 1.00 88.38 81 LYS A N 1
ATOM 672 C CA . LYS A 1 81 ? -11.729 -4.067 16.412 1.00 88.38 81 LYS A CA 1
ATOM 673 C C . LYS A 1 81 ? -12.578 -2.797 16.506 1.00 88.38 81 LYS A C 1
ATOM 675 O O . LYS A 1 81 ? -13.692 -2.850 17.019 1.00 88.38 81 LYS A O 1
ATOM 680 N N . SER A 1 82 ? -12.054 -1.657 16.065 1.00 81.56 82 SER A N 1
ATOM 681 C CA . SER A 1 82 ? -12.714 -0.353 16.206 1.00 81.56 82 SER A CA 1
ATOM 682 C C . SER A 1 82 ? -12.787 0.360 14.867 1.00 81.56 82 SER A C 1
ATOM 684 O O . SER A 1 82 ? -11.973 0.121 13.980 1.00 81.56 82 SER A O 1
ATOM 686 N N . ASN A 1 83 ? -13.729 1.292 14.734 1.00 85.06 83 ASN A N 1
ATOM 687 C CA . ASN A 1 83 ? -13.802 2.157 13.562 1.00 85.06 83 ASN A CA 1
ATOM 688 C C . ASN A 1 83 ? -12.775 3.295 13.675 1.00 85.06 83 ASN A C 1
ATOM 690 O O . ASN A 1 83 ? -13.120 4.432 13.994 1.00 85.06 83 ASN A O 1
ATOM 694 N N . VAL A 1 84 ? -11.502 2.953 13.485 1.00 93.25 84 VAL A N 1
ATOM 695 C CA . VAL A 1 84 ? -10.394 3.910 13.424 1.00 93.25 84 VAL A CA 1
ATOM 696 C C . VAL A 1 84 ? -9.983 4.157 11.979 1.00 93.25 84 VAL A C 1
ATOM 698 O O . VAL A 1 84 ? -10.072 3.267 11.135 1.00 93.25 84 VAL A O 1
ATOM 701 N N . SER A 1 85 ? -9.505 5.365 11.704 1.00 92.94 85 SER A N 1
ATOM 702 C CA . SER A 1 85 ? -9.054 5.775 10.373 1.00 92.94 85 SER A CA 1
ATOM 703 C C . SER A 1 85 ? -7.619 6.275 10.418 1.00 92.94 85 SER A C 1
ATOM 705 O O . SER A 1 85 ? -7.229 6.917 11.387 1.00 92.94 85 SER A O 1
ATOM 707 N N . ALA A 1 86 ? -6.839 6.044 9.368 1.00 91.00 86 ALA A N 1
ATOM 708 C CA . ALA A 1 86 ? -5.536 6.678 9.186 1.00 91.00 86 ALA A CA 1
ATOM 709 C C . ALA A 1 86 ? -5.626 7.793 8.143 1.00 91.00 86 ALA A C 1
ATOM 711 O O . ALA A 1 86 ? -6.532 7.816 7.305 1.00 91.00 86 ALA A O 1
ATOM 712 N N . LEU A 1 87 ? -4.679 8.725 8.201 1.00 88.44 87 LEU A N 1
ATOM 713 C CA . LEU A 1 87 ? -4.535 9.747 7.175 1.00 88.44 87 LEU A CA 1
ATOM 714 C C . LEU A 1 87 ? -3.962 9.107 5.903 1.00 88.44 87 LEU A C 1
ATOM 716 O O . LEU A 1 87 ? -2.972 8.376 5.965 1.00 88.44 87 LEU A O 1
ATOM 720 N N . SER A 1 88 ? -4.589 9.367 4.759 1.00 90.31 88 SER A N 1
ATOM 721 C CA . SER A 1 88 ? -4.299 8.705 3.489 1.00 90.31 88 SER A CA 1
ATOM 722 C C . SER A 1 88 ? -4.249 9.697 2.334 1.00 90.31 88 SER A C 1
ATOM 724 O O . SER A 1 88 ? -5.036 10.638 2.303 1.00 90.31 88 SER A O 1
ATOM 726 N N . LEU A 1 89 ? -3.345 9.479 1.376 1.00 86.06 89 LEU A N 1
ATOM 727 C CA . LEU A 1 89 ? -3.284 10.256 0.138 1.00 86.06 89 LEU A CA 1
ATOM 728 C C . LEU A 1 89 ? -4.178 9.616 -0.923 1.00 86.06 89 LEU A C 1
ATOM 730 O O . LEU A 1 89 ? -3.938 8.482 -1.326 1.00 86.06 89 LEU A O 1
ATOM 734 N N . ASN A 1 90 ? -5.152 10.365 -1.430 1.00 88.19 90 ASN A N 1
ATOM 735 C CA . ASN A 1 90 ? -5.896 10.003 -2.627 1.00 88.19 90 ASN A CA 1
ATOM 736 C C . ASN A 1 90 ? -5.043 10.319 -3.873 1.00 88.19 90 ASN A C 1
ATOM 738 O O . ASN A 1 90 ? -4.786 11.494 -4.150 1.00 88.19 90 ASN A O 1
ATOM 742 N N . PRO A 1 91 ? -4.590 9.310 -4.639 1.00 82.38 91 PRO A N 1
ATOM 743 C CA . PRO A 1 91 ? -3.666 9.528 -5.749 1.00 82.38 91 PRO A CA 1
ATOM 744 C C . PRO A 1 91 ? -4.330 10.190 -6.962 1.00 82.38 91 PRO A C 1
ATOM 746 O O . PRO A 1 91 ? -3.629 10.777 -7.779 1.00 82.38 91 PRO A O 1
ATOM 749 N N . GLN A 1 92 ? -5.660 10.115 -7.098 1.00 83.62 92 GLN A N 1
ATOM 750 C CA . GLN A 1 92 ? -6.371 10.769 -8.196 1.00 83.62 92 GLN A CA 1
ATOM 751 C C . GLN A 1 92 ? -6.532 12.270 -7.938 1.00 83.62 92 GLN A C 1
ATOM 753 O O . GLN A 1 92 ? -6.244 13.087 -8.811 1.00 83.62 92 GLN A O 1
ATOM 758 N N . SER A 1 93 ? -6.981 12.646 -6.739 1.00 85.44 93 SER A N 1
ATOM 759 C CA . SER A 1 93 ? -7.183 14.059 -6.393 1.00 85.44 93 SER A CA 1
ATOM 760 C C . SER A 1 93 ? -5.908 14.755 -5.915 1.00 85.44 93 SER A C 1
ATOM 762 O O . SER A 1 93 ? -5.851 15.982 -5.922 1.00 85.44 93 SER A O 1
ATOM 764 N N . GLY A 1 94 ? -4.901 13.993 -5.480 1.00 82.75 94 GLY A N 1
ATOM 765 C CA . GLY A 1 94 ? -3.717 14.519 -4.803 1.00 82.75 94 GLY A CA 1
ATOM 766 C C . GLY A 1 94 ? -4.009 15.043 -3.393 1.00 82.75 94 GLY A C 1
ATOM 767 O O . GLY A 1 94 ? -3.178 15.765 -2.841 1.00 82.75 94 GLY A O 1
ATOM 768 N N . LYS A 1 95 ? -5.182 14.721 -2.826 1.00 86.19 95 LYS A N 1
ATOM 769 C CA . LYS A 1 95 ? -5.649 15.242 -1.536 1.00 86.19 95 LYS A CA 1
ATOM 770 C C . LYS A 1 95 ? -5.550 14.239 -0.397 1.00 86.19 95 LYS A C 1
ATOM 772 O O . LYS A 1 95 ? -5.716 13.037 -0.607 1.00 86.19 95 LYS A O 1
ATOM 777 N N . LEU A 1 96 ? -5.301 14.736 0.811 1.00 86.31 96 LEU A N 1
ATOM 778 C CA . LEU A 1 96 ? -5.291 13.937 2.032 1.00 86.31 96 LEU A CA 1
ATOM 779 C C . LEU A 1 96 ? -6.711 13.751 2.577 1.00 86.31 96 LEU A C 1
ATOM 781 O O . LEU A 1 96 ? -7.496 14.692 2.669 1.00 86.31 96 LEU A O 1
ATOM 785 N N . GLU A 1 97 ? -7.040 12.532 2.993 1.00 90.00 97 GLU A N 1
ATOM 786 C CA . GLU A 1 97 ? -8.325 12.211 3.609 1.00 90.00 97 GLU A CA 1
ATOM 787 C C . GLU A 1 97 ? -8.202 11.124 4.685 1.00 90.00 97 GLU A C 1
ATOM 789 O O . GLU A 1 97 ? -7.274 10.315 4.689 1.00 90.00 97 GLU A O 1
ATOM 794 N N . TRP A 1 98 ? -9.148 11.106 5.627 1.00 90.25 98 TRP A N 1
ATOM 795 C CA . TRP A 1 98 ? -9.231 10.060 6.647 1.00 90.25 98 TRP A CA 1
ATOM 796 C C . TRP A 1 98 ? -9.870 8.808 6.054 1.00 90.25 98 TRP A C 1
ATOM 798 O O . TRP A 1 98 ? -11.034 8.833 5.656 1.00 90.25 98 TRP A O 1
ATOM 808 N N . VAL A 1 99 ? -9.128 7.704 6.042 1.00 91.75 99 VAL A N 1
ATOM 809 C CA . VAL A 1 99 ? -9.585 6.424 5.493 1.00 91.75 99 VAL A CA 1
ATOM 810 C C . VAL A 1 99 ? -9.588 5.366 6.578 1.00 91.75 99 VAL A C 1
ATOM 812 O O . VAL A 1 99 ? -8.629 5.239 7.339 1.00 91.75 99 VAL A O 1
ATOM 815 N N . LYS A 1 100 ? -10.681 4.609 6.652 1.00 93.12 100 LYS A N 1
ATOM 816 C CA . LYS A 1 100 ? -10.866 3.549 7.637 1.00 93.12 100 LYS A CA 1
ATOM 817 C C . LYS A 1 100 ? -9.767 2.488 7.530 1.00 93.12 100 LYS A C 1
ATOM 819 O O . LYS A 1 100 ? -9.413 2.063 6.429 1.00 93.12 100 LYS A O 1
ATOM 824 N N . ILE A 1 101 ? -9.277 2.042 8.685 1.00 92.75 101 ILE A N 1
ATOM 825 C CA . ILE A 1 101 ? -8.382 0.893 8.818 1.00 92.75 101 ILE A CA 1
ATOM 826 C C . ILE A 1 101 ? -9.242 -0.369 8.934 1.00 92.75 101 ILE A C 1
ATOM 828 O O . ILE A 1 101 ? -10.023 -0.519 9.874 1.00 92.75 101 ILE A O 1
ATOM 832 N N . ASN A 1 102 ? -9.097 -1.285 7.983 1.00 90.38 102 ASN A N 1
ATOM 833 C CA . ASN A 1 102 ? -9.833 -2.546 7.956 1.00 90.38 102 ASN A CA 1
ATOM 834 C C . ASN A 1 102 ? -9.087 -3.655 8.692 1.00 90.38 102 ASN A C 1
ATOM 836 O O . ASN A 1 102 ? -9.678 -4.375 9.501 1.00 90.38 102 ASN A O 1
ATOM 840 N N . LYS A 1 103 ? -7.790 -3.789 8.421 1.00 91.50 103 LYS A N 1
ATOM 841 C CA . LYS A 1 103 ? -6.955 -4.860 8.961 1.00 91.50 103 LYS A CA 1
ATOM 842 C C . LYS A 1 103 ? -5.591 -4.335 9.358 1.00 91.50 103 LYS A C 1
ATOM 844 O O . LYS A 1 103 ? -5.156 -3.272 8.920 1.00 91.50 103 LYS A O 1
ATOM 849 N N . PHE A 1 104 ? -4.913 -5.133 10.159 1.00 92.69 104 PHE A N 1
ATOM 850 C CA . PHE A 1 104 ? -3.507 -4.978 10.445 1.00 92.69 104 PHE A CA 1
ATOM 851 C C . PHE A 1 104 ? -2.718 -6.153 9.894 1.00 92.69 104 PHE A C 1
ATOM 853 O O . PHE A 1 104 ? -3.174 -7.295 9.950 1.00 92.69 104 PHE A O 1
ATOM 860 N N . LEU A 1 105 ? -1.510 -5.857 9.442 1.00 90.56 105 LEU A N 1
ATOM 861 C CA . LEU A 1 105 ? -0.523 -6.829 9.015 1.00 90.56 105 LEU A CA 1
ATOM 862 C C . LEU A 1 105 ? 0.643 -6.813 10.006 1.00 90.56 105 LEU A C 1
ATOM 864 O O . LEU A 1 105 ? 1.076 -5.745 10.445 1.00 90.56 105 LEU A O 1
ATOM 868 N N . ARG A 1 106 ? 1.176 -7.988 10.332 1.00 92.31 106 ARG A N 1
ATOM 869 C CA . ARG A 1 106 ? 2.460 -8.137 11.016 1.00 92.31 106 ARG A CA 1
ATOM 870 C C . ARG A 1 106 ? 3.260 -9.241 10.344 1.00 92.31 106 ARG A C 1
ATOM 872 O O . ARG A 1 106 ? 2.810 -10.378 10.274 1.00 92.31 106 ARG A O 1
ATOM 879 N N . ILE A 1 107 ? 4.480 -8.912 9.941 1.00 89.50 107 ILE A N 1
ATOM 880 C CA . ILE A 1 107 ? 5.447 -9.863 9.382 1.00 89.50 107 ILE A CA 1
ATOM 881 C C . ILE A 1 107 ? 6.741 -9.837 10.189 1.00 89.50 107 ILE A C 1
ATOM 883 O O . ILE A 1 107 ? 6.949 -8.966 11.037 1.00 89.50 107 ILE A O 1
ATOM 887 N N . THR A 1 108 ? 7.638 -10.774 9.900 1.00 88.50 108 THR A N 1
ATOM 888 C CA . THR A 1 108 ? 9.016 -10.747 10.395 1.00 88.50 108 THR A CA 1
ATOM 889 C C . THR A 1 108 ? 9.991 -10.729 9.230 1.00 88.50 108 THR A C 1
ATOM 891 O O . THR A 1 108 ? 9.884 -11.563 8.335 1.00 88.50 108 THR A O 1
ATOM 894 N N . ASP A 1 109 ? 10.959 -9.820 9.266 1.00 87.81 109 ASP A N 1
ATOM 895 C CA . ASP A 1 109 ? 12.051 -9.729 8.291 1.00 87.81 109 ASP A CA 1
ATOM 896 C C . ASP A 1 109 ? 13.363 -9.501 9.061 1.00 87.81 109 ASP A C 1
ATOM 898 O O . ASP A 1 109 ? 13.366 -9.010 10.191 1.00 87.81 109 ASP A O 1
ATOM 902 N N . ASN A 1 110 ? 14.489 -9.890 8.482 1.00 91.50 110 ASN A N 1
ATOM 903 C CA . ASN A 1 110 ? 15.818 -9.601 9.015 1.00 91.50 110 ASN A CA 1
ATOM 904 C C . ASN A 1 110 ? 16.500 -8.445 8.274 1.00 91.50 110 ASN A C 1
ATOM 906 O O . ASN A 1 110 ? 17.638 -8.117 8.593 1.00 91.50 110 ASN A O 1
ATOM 910 N N . ARG A 1 111 ? 15.832 -7.821 7.299 1.00 92.19 111 ARG A N 1
ATOM 911 C CA . ARG A 1 111 ? 16.355 -6.661 6.573 1.00 92.19 111 ARG A CA 1
ATOM 912 C C . ARG A 1 111 ? 15.584 -5.399 6.921 1.00 92.19 111 ARG A C 1
ATOM 914 O O . ARG A 1 111 ? 14.396 -5.281 6.627 1.00 92.19 111 ARG A O 1
ATOM 921 N N . LEU A 1 112 ? 16.298 -4.438 7.492 1.00 93.00 112 LEU A N 1
ATOM 922 C CA . LEU A 1 112 ? 15.798 -3.105 7.777 1.00 93.00 112 LEU A CA 1
ATOM 923 C C . LEU A 1 112 ? 16.300 -2.134 6.711 1.00 93.00 112 LEU A C 1
ATOM 925 O O . LEU A 1 112 ? 17.504 -1.978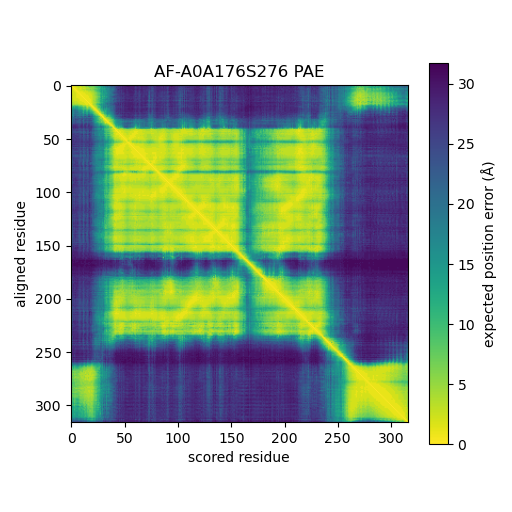 6.523 1.00 93.00 112 LEU A O 1
ATOM 929 N N . VAL A 1 113 ? 15.380 -1.448 6.044 1.00 94.19 113 VAL A N 1
ATOM 930 C CA . VAL A 1 113 ? 15.698 -0.367 5.113 1.00 94.19 113 VAL A CA 1
ATOM 931 C C . VAL A 1 113 ? 15.319 0.965 5.741 1.00 94.19 113 VAL A C 1
ATOM 933 O O . VAL A 1 113 ? 14.176 1.175 6.135 1.00 94.19 113 VAL A O 1
ATOM 936 N N . SER A 1 114 ? 16.287 1.869 5.825 1.00 95.12 114 SER A N 1
ATOM 937 C CA . SER A 1 114 ? 16.111 3.242 6.290 1.00 95.12 114 SER A CA 1
ATOM 938 C C . SER A 1 114 ? 16.270 4.193 5.110 1.00 95.12 114 SER A C 1
ATOM 940 O O . SER A 1 114 ? 17.347 4.247 4.517 1.00 95.12 114 SER A O 1
ATOM 942 N N . ILE A 1 115 ? 15.218 4.937 4.774 1.00 93.81 115 ILE A N 1
ATOM 943 C CA . ILE A 1 115 ? 15.231 5.942 3.702 1.00 93.81 115 ILE A CA 1
ATOM 944 C C . ILE A 1 115 ? 15.072 7.312 4.349 1.00 93.81 115 ILE A C 1
ATOM 946 O O . ILE A 1 115 ? 14.086 7.561 5.043 1.00 93.81 115 ILE A O 1
ATOM 950 N N . CYS A 1 116 ? 16.048 8.186 4.127 1.00 92.06 116 CYS A N 1
ATOM 951 C CA . CYS A 1 116 ? 16.003 9.575 4.559 1.00 92.06 116 CYS A CA 1
ATOM 952 C C . CYS A 1 116 ? 15.767 10.458 3.337 1.00 92.06 116 CYS A C 1
ATOM 954 O O . CYS A 1 116 ? 16.523 10.371 2.369 1.00 92.06 116 CYS A O 1
ATOM 956 N N . SER A 1 117 ? 14.742 11.301 3.361 1.00 85.88 117 SER A N 1
ATOM 957 C CA . SER A 1 117 ? 14.528 12.343 2.358 1.00 85.88 117 SER A CA 1
ATOM 958 C C . SER A 1 117 ? 15.359 13.587 2.688 1.00 85.88 117 SER A C 1
ATOM 960 O O . SER A 1 117 ? 15.812 13.780 3.817 1.00 85.88 117 SER A O 1
ATOM 962 N N . LYS A 1 118 ? 15.620 14.452 1.703 1.00 82.38 118 LYS A N 1
ATOM 963 C CA . LYS A 1 118 ? 16.509 15.617 1.898 1.00 82.38 118 LYS A CA 1
ATOM 964 C C . LYS A 1 118 ? 15.990 16.694 2.853 1.00 82.38 118 LYS A C 1
ATOM 966 O O . LYS A 1 118 ? 16.790 17.490 3.332 1.00 82.38 118 LYS A O 1
ATOM 971 N N . ASP A 1 119 ? 14.702 16.707 3.159 1.00 77.44 119 ASP A N 1
ATOM 972 C CA . ASP A 1 119 ? 14.123 17.513 4.239 1.00 77.44 119 ASP A CA 1
ATOM 973 C C . ASP A 1 119 ? 14.301 16.872 5.634 1.00 77.44 119 ASP A C 1
ATOM 975 O O . ASP A 1 119 ? 13.804 17.395 6.629 1.00 77.44 119 ASP A O 1
ATOM 979 N N . GLY A 1 120 ? 15.021 15.749 5.719 1.00 80.69 120 GLY A N 1
ATOM 980 C CA . GLY A 1 120 ? 15.385 15.071 6.960 1.00 80.69 120 GLY A CA 1
ATOM 981 C C . GLY A 1 120 ? 14.341 14.083 7.481 1.00 80.69 120 GLY A C 1
ATOM 982 O O . GLY A 1 120 ? 14.534 13.530 8.566 1.00 80.69 120 GLY A O 1
ATOM 983 N N . LYS A 1 121 ? 13.241 13.838 6.752 1.00 82.69 121 LYS A N 1
ATOM 984 C CA . LYS A 1 121 ? 12.249 12.837 7.166 1.00 82.69 121 LYS A CA 1
ATOM 985 C C . LYS A 1 121 ? 12.802 11.430 6.945 1.00 82.69 121 LYS A C 1
ATOM 987 O O . LYS A 1 121 ? 13.370 11.114 5.905 1.00 82.69 121 LYS A O 1
ATOM 992 N N . LEU A 1 122 ? 12.614 10.569 7.941 1.00 88.75 122 LEU A N 1
ATOM 993 C CA . LEU A 1 122 ? 13.121 9.198 7.956 1.00 88.75 122 LEU A CA 1
ATOM 994 C C . LEU A 1 122 ? 11.956 8.211 7.953 1.00 88.75 122 LEU A C 1
ATOM 996 O O . LEU A 1 122 ? 11.036 8.351 8.755 1.00 88.75 122 LEU A O 1
ATOM 1000 N N . MET A 1 123 ? 12.015 7.203 7.090 1.00 88.88 123 MET A N 1
ATOM 1001 C CA . MET A 1 123 ? 11.126 6.040 7.133 1.00 88.88 123 MET A CA 1
ATOM 1002 C C . MET A 1 123 ? 11.956 4.769 7.293 1.00 88.88 123 MET A C 1
ATOM 1004 O O . MET A 1 123 ? 13.005 4.616 6.660 1.00 88.88 123 MET A O 1
ATOM 1008 N N . ARG A 1 124 ? 11.489 3.859 8.151 1.00 92.56 124 ARG A N 1
ATOM 1009 C CA . ARG A 1 124 ? 12.147 2.582 8.443 1.00 92.56 124 ARG A CA 1
ATOM 1010 C C . ARG A 1 124 ? 11.207 1.421 8.151 1.00 92.56 124 ARG A C 1
ATOM 1012 O O . ARG A 1 124 ? 10.145 1.295 8.759 1.00 92.56 124 ARG A O 1
ATOM 1019 N N . LEU A 1 125 ? 11.609 0.594 7.196 1.00 91.38 125 LEU A N 1
ATOM 1020 C CA . LEU A 1 125 ? 10.742 -0.323 6.468 1.00 91.38 125 LEU A CA 1
ATOM 1021 C C . LEU A 1 125 ? 11.377 -1.711 6.358 1.00 91.38 125 LEU A C 1
ATOM 1023 O O . LEU A 1 125 ? 12.601 -1.843 6.359 1.00 91.38 125 LEU A O 1
ATOM 1027 N N . SER A 1 126 ? 10.554 -2.741 6.175 1.00 90.62 126 SER A N 1
ATOM 1028 C CA . SER A 1 126 ? 11.015 -4.036 5.661 1.00 90.62 126 SER A CA 1
ATOM 1029 C C . SER A 1 126 ? 11.513 -3.881 4.220 1.00 90.62 126 SER A C 1
ATOM 1031 O O . SER A 1 126 ? 10.990 -3.051 3.472 1.00 90.62 126 SER A O 1
ATOM 1033 N N . ALA A 1 127 ? 12.458 -4.709 3.785 1.00 87.75 127 ALA A N 1
ATOM 1034 C CA . ALA A 1 127 ? 13.107 -4.535 2.484 1.00 87.75 127 ALA A CA 1
ATOM 1035 C C . ALA A 1 127 ? 12.169 -4.605 1.268 1.00 87.75 127 ALA A C 1
ATOM 1037 O O . ALA A 1 127 ? 12.374 -3.880 0.295 1.00 87.75 127 ALA A O 1
ATOM 1038 N N . ASP A 1 128 ? 11.126 -5.430 1.330 1.00 85.88 128 ASP A N 1
ATOM 1039 C CA . ASP A 1 128 ? 10.153 -5.553 0.242 1.00 85.88 128 ASP A CA 1
ATOM 1040 C C . ASP A 1 128 ? 9.031 -4.489 0.308 1.00 85.88 128 ASP A C 1
ATOM 1042 O O . ASP A 1 128 ? 8.178 -4.487 -0.576 1.00 85.88 128 ASP A O 1
ATOM 1046 N N . HIS A 1 129 ? 9.032 -3.566 1.288 1.00 83.62 129 HIS A N 1
ATOM 1047 C CA . HIS A 1 129 ? 7.971 -2.559 1.456 1.00 83.62 129 HIS A CA 1
ATOM 1048 C C . HIS A 1 129 ? 7.865 -1.607 0.264 1.00 83.62 129 HIS A C 1
ATOM 1050 O O . HIS A 1 129 ? 8.875 -1.063 -0.168 1.00 83.62 129 HIS A O 1
ATOM 1056 N N . LEU A 1 130 ? 6.661 -1.365 -0.259 1.00 85.50 130 LEU A N 1
ATOM 1057 C CA . LEU A 1 130 ? 6.472 -0.438 -1.372 1.00 85.50 130 LEU A CA 1
ATOM 1058 C C . LEU A 1 130 ? 6.442 1.012 -0.892 1.00 85.50 130 LEU A C 1
ATOM 1060 O O . LEU A 1 130 ? 5.592 1.438 -0.114 1.00 85.50 130 LEU A O 1
ATOM 1064 N N . VA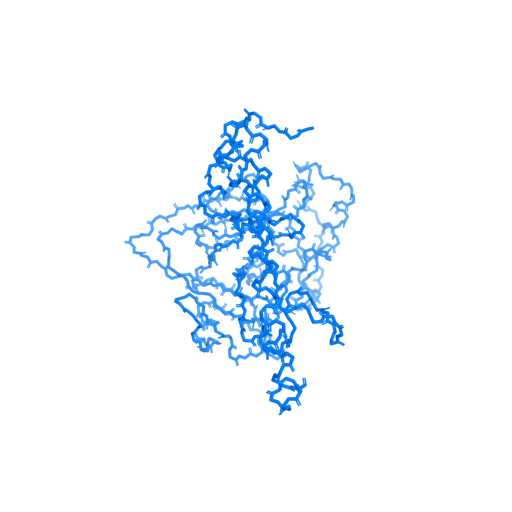L A 1 131 ? 7.359 1.793 -1.437 1.00 86.88 131 VAL A N 1
ATOM 1065 C CA . VAL A 1 131 ? 7.451 3.232 -1.243 1.00 86.88 131 VAL A CA 1
ATOM 1066 C C . VAL A 1 131 ? 6.863 3.916 -2.469 1.00 86.88 131 VAL A C 1
ATOM 1068 O O . VAL A 1 131 ? 7.160 3.535 -3.606 1.00 86.88 131 VAL A O 1
ATOM 1071 N N . ALA A 1 132 ? 6.007 4.907 -2.229 1.00 87.31 132 ALA A N 1
ATOM 1072 C CA . ALA A 1 132 ? 5.463 5.747 -3.281 1.00 87.31 132 ALA A CA 1
ATOM 1073 C C . ALA A 1 132 ? 6.554 6.697 -3.784 1.00 87.31 132 ALA A C 1
ATOM 1075 O O . ALA A 1 132 ? 7.157 7.432 -2.996 1.00 87.31 132 ALA A O 1
ATOM 1076 N N . ILE A 1 133 ? 6.794 6.682 -5.092 1.00 87.69 133 ILE A N 1
ATOM 1077 C CA . ILE A 1 133 ? 7.743 7.571 -5.757 1.00 87.69 133 ILE A CA 1
ATOM 1078 C C . ILE A 1 133 ? 7.045 8.361 -6.857 1.00 87.69 133 ILE A C 1
ATOM 1080 O O . ILE A 1 133 ? 6.134 7.857 -7.513 1.00 87.69 133 ILE A O 1
ATOM 1084 N N . LEU A 1 134 ? 7.484 9.595 -7.079 1.00 84.00 134 LEU A N 1
ATOM 1085 C CA . LEU A 1 134 ? 7.061 10.378 -8.232 1.00 84.00 134 LEU A CA 1
ATOM 1086 C C . LEU A 1 134 ? 8.010 10.122 -9.406 1.00 84.00 134 LEU A C 1
ATOM 1088 O O . LEU A 1 134 ? 9.210 10.386 -9.317 1.00 84.00 134 LEU A O 1
ATOM 1092 N N . THR A 1 135 ? 7.461 9.654 -10.523 1.00 81.88 135 THR A N 1
ATOM 1093 C CA . THR A 1 135 ? 8.174 9.490 -11.794 1.00 81.88 135 THR A CA 1
ATOM 1094 C C . THR A 1 135 ? 7.632 10.461 -12.844 1.00 81.88 135 THR A C 1
ATOM 1096 O O . THR A 1 135 ? 6.725 11.260 -12.596 1.00 81.88 135 THR A O 1
ATOM 1099 N N . ARG A 1 136 ? 8.181 10.386 -14.062 1.00 73.12 136 ARG A N 1
ATOM 1100 C CA . ARG A 1 136 ? 7.645 11.124 -15.213 1.00 73.12 136 ARG A CA 1
ATOM 1101 C C . ARG A 1 136 ? 6.241 10.681 -15.591 1.00 73.12 136 ARG A C 1
ATOM 1103 O O . ARG A 1 136 ? 5.493 11.498 -16.122 1.00 73.12 136 ARG A O 1
ATOM 1110 N N . ASP A 1 137 ? 5.880 9.433 -15.310 1.00 75.69 137 ASP A N 1
ATOM 1111 C CA . ASP A 1 137 ? 4.600 8.849 -15.699 1.00 75.69 137 ASP A CA 1
ATOM 1112 C C . ASP A 1 137 ? 3.526 9.060 -14.626 1.00 75.69 137 ASP A C 1
ATOM 1114 O O . ASP A 1 137 ? 2.358 9.233 -14.969 1.00 75.69 137 ASP A O 1
ATOM 1118 N N . GLY A 1 138 ? 3.912 9.246 -13.363 1.00 78.00 138 GLY A N 1
ATOM 1119 C CA . GLY A 1 138 ? 3.006 9.615 -12.276 1.00 78.00 138 GLY A CA 1
ATOM 1120 C C . GLY A 1 138 ? 3.507 9.105 -10.933 1.00 78.00 138 GLY A C 1
ATOM 1121 O O . GLY A 1 138 ? 4.707 8.915 -10.746 1.00 78.00 138 GLY A O 1
ATOM 1122 N N . ILE A 1 139 ? 2.589 8.883 -9.990 1.00 82.75 139 ILE A N 1
ATOM 1123 C CA . ILE A 1 139 ? 2.925 8.151 -8.767 1.00 82.75 139 ILE A CA 1
ATOM 1124 C C . ILE A 1 139 ? 3.097 6.675 -9.133 1.00 82.75 139 ILE A C 1
ATOM 1126 O O . ILE A 1 139 ? 2.178 6.033 -9.640 1.00 82.75 139 ILE A O 1
ATOM 1130 N N . GLU A 1 140 ? 4.270 6.135 -8.836 1.00 85.81 140 GLU A N 1
ATOM 1131 C CA . GLU A 1 140 ? 4.580 4.717 -8.947 1.00 85.81 140 GLU A CA 1
ATOM 1132 C C . GLU A 1 140 ? 5.000 4.155 -7.589 1.00 85.81 140 GLU A C 1
ATOM 1134 O O . GLU A 1 140 ? 5.167 4.877 -6.606 1.00 85.81 140 GLU A O 1
ATOM 1139 N N . THR A 1 141 ? 5.164 2.837 -7.522 1.00 85.44 141 THR A N 1
ATOM 1140 C CA . THR A 1 141 ? 5.618 2.144 -6.320 1.00 85.44 141 THR A CA 1
ATOM 1141 C C . THR A 1 141 ? 6.896 1.372 -6.598 1.00 85.44 141 THR A C 1
ATOM 1143 O O . THR A 1 141 ? 7.042 0.716 -7.633 1.00 85.44 141 THR A O 1
ATOM 1146 N N . LYS A 1 142 ? 7.829 1.435 -5.650 1.00 87.69 142 LYS A N 1
ATOM 1147 C CA . LYS A 1 142 ? 9.118 0.742 -5.712 1.00 87.69 142 LYS A CA 1
ATOM 1148 C C . LYS A 1 142 ? 9.405 0.082 -4.371 1.00 87.69 142 LYS A C 1
ATOM 1150 O O . LYS A 1 142 ? 9.028 0.624 -3.338 1.00 87.69 142 LYS A O 1
ATOM 1155 N N . LYS A 1 143 ? 10.051 -1.086 -4.360 1.00 90.44 143 LYS A N 1
ATOM 1156 C CA . LYS A 1 143 ? 10.448 -1.725 -3.097 1.00 90.44 143 LYS A CA 1
ATOM 1157 C C . LYS A 1 143 ? 11.462 -0.855 -2.368 1.00 90.44 143 LYS A C 1
ATOM 1159 O O . LYS A 1 143 ? 12.327 -0.274 -3.015 1.00 90.44 143 LYS A O 1
ATOM 1164 N N . ALA A 1 144 ? 11.418 -0.848 -1.042 1.00 89.56 144 ALA A N 1
ATOM 1165 C CA . ALA A 1 144 ? 12.325 -0.083 -0.203 1.00 89.56 144 ALA A CA 1
ATOM 1166 C C . ALA A 1 144 ? 13.789 -0.436 -0.505 1.00 89.56 144 ALA A C 1
ATOM 1168 O O . ALA A 1 144 ? 14.613 0.462 -0.641 1.00 89.56 144 ALA A O 1
ATOM 1169 N N . SER A 1 145 ? 14.102 -1.722 -0.711 1.00 91.19 145 SER A N 1
ATOM 1170 C CA . SER A 1 145 ? 15.448 -2.173 -1.097 1.00 91.19 145 SER A CA 1
ATOM 1171 C C . SER A 1 145 ? 15.929 -1.661 -2.453 1.00 91.19 145 SER A C 1
ATOM 1173 O O . SER A 1 145 ? 17.128 -1.669 -2.716 1.00 91.19 145 SER A O 1
ATOM 1175 N N . ASP A 1 146 ? 15.001 -1.256 -3.318 1.00 93.50 146 ASP A N 1
ATOM 1176 C CA . ASP A 1 146 ? 15.282 -0.823 -4.683 1.00 93.50 146 ASP A CA 1
ATOM 1177 C C . ASP A 1 146 ? 15.281 0.711 -4.800 1.00 93.50 146 ASP A C 1
ATOM 1179 O O . ASP A 1 146 ? 15.561 1.237 -5.883 1.00 93.50 146 ASP A O 1
ATOM 1183 N N . ILE A 1 147 ? 14.967 1.430 -3.713 1.00 93.19 147 ILE A N 1
ATOM 1184 C CA . ILE A 1 147 ? 15.026 2.892 -3.648 1.00 93.19 147 ILE A CA 1
ATOM 1185 C C . ILE A 1 147 ? 16.476 3.361 -3.780 1.00 93.19 147 ILE A C 1
ATOM 1187 O O . ILE A 1 147 ? 17.410 2.782 -3.225 1.00 93.19 147 ILE A O 1
ATOM 1191 N N . LYS A 1 148 ? 16.656 4.427 -4.549 1.00 92.19 148 LYS A N 1
ATOM 1192 C CA . LYS A 1 148 ? 17.930 5.032 -4.912 1.00 92.19 148 LYS A CA 1
ATOM 1193 C C . LYS A 1 148 ? 17.902 6.528 -4.621 1.00 92.19 148 LYS A C 1
ATOM 1195 O O . LYS A 1 148 ? 16.853 7.139 -4.465 1.00 92.19 148 LYS A O 1
ATOM 1200 N N . MET A 1 149 ? 19.090 7.117 -4.581 1.00 87.94 149 MET A N 1
ATOM 1201 C CA . MET A 1 149 ? 19.311 8.540 -4.303 1.00 87.94 149 MET A CA 1
ATOM 1202 C C . MET A 1 149 ? 18.668 9.497 -5.318 1.00 87.94 149 MET A C 1
ATOM 1204 O O . MET A 1 149 ? 18.436 10.661 -5.008 1.00 87.94 149 MET A O 1
ATOM 1208 N N . ASP A 1 150 ? 18.427 9.029 -6.539 1.00 83.06 150 ASP A N 1
ATOM 1209 C CA . ASP A 1 150 ? 17.777 9.769 -7.620 1.00 83.06 150 ASP A CA 1
ATOM 1210 C C . ASP A 1 150 ? 16.250 9.594 -7.643 1.00 83.06 150 ASP A C 1
ATOM 1212 O O . ASP A 1 150 ? 15.578 10.257 -8.433 1.00 83.06 150 ASP A O 1
ATOM 1216 N N . ASP A 1 151 ? 15.693 8.744 -6.774 1.00 89.38 151 ASP A N 1
ATOM 1217 C CA . ASP A 1 151 ? 14.247 8.632 -6.611 1.00 89.38 151 ASP A CA 1
ATOM 1218 C C . ASP A 1 151 ? 13.691 9.820 -5.805 1.00 89.38 151 ASP A C 1
ATOM 1220 O O . ASP A 1 151 ? 14.359 10.413 -4.951 1.00 89.38 151 ASP A O 1
ATOM 1224 N N . PHE A 1 152 ? 12.421 10.135 -6.058 1.00 87.06 152 PHE A N 1
ATOM 1225 C CA . PHE A 1 152 ? 11.677 11.198 -5.392 1.00 87.06 152 PHE A CA 1
ATOM 1226 C C . PHE A 1 152 ? 10.538 10.571 -4.589 1.00 87.06 152 PHE A C 1
ATOM 1228 O O . PHE A 1 152 ? 9.540 10.152 -5.173 1.00 87.06 152 PHE A O 1
ATOM 1235 N N . VAL A 1 153 ? 10.677 10.488 -3.267 1.00 87.12 153 VAL A N 1
ATOM 1236 C CA . VAL A 1 153 ? 9.633 9.945 -2.384 1.00 87.12 153 VAL A CA 1
ATOM 1237 C C . VAL A 1 153 ? 8.553 10.984 -2.108 1.00 87.12 153 VAL A C 1
ATOM 1239 O O . VAL A 1 153 ? 8.802 12.187 -2.173 1.00 87.12 153 VAL A O 1
ATOM 1242 N N . LEU A 1 154 ? 7.340 10.533 -1.802 1.00 84.69 154 LEU A N 1
ATOM 1243 C CA . LEU A 1 154 ? 6.244 11.440 -1.474 1.00 84.69 154 LEU A CA 1
ATOM 1244 C C . LEU A 1 154 ? 6.270 11.821 0.010 1.00 84.69 154 LEU A C 1
ATOM 1246 O O . LEU A 1 154 ? 6.308 10.961 0.893 1.00 84.69 154 LEU A O 1
ATOM 1250 N N . VAL A 1 155 ? 6.201 13.121 0.282 1.00 80.06 155 VAL A N 1
ATOM 1251 C CA . VAL A 1 155 ? 6.074 13.684 1.632 1.00 80.06 155 VAL A CA 1
ATOM 1252 C C . VAL A 1 155 ? 4.891 14.642 1.674 1.00 80.06 155 VAL A C 1
ATOM 1254 O O . VAL A 1 155 ? 4.535 15.226 0.657 1.00 80.06 155 VAL A O 1
ATOM 1257 N N . ILE A 1 156 ? 4.275 14.848 2.836 1.00 76.38 156 ILE A N 1
ATOM 1258 C CA . ILE A 1 156 ? 3.283 15.913 3.005 1.00 76.38 156 ILE A CA 1
ATOM 1259 C C . ILE A 1 156 ? 3.956 17.255 2.697 1.00 76.38 156 ILE A C 1
ATOM 1261 O O . ILE A 1 156 ? 5.001 17.574 3.273 1.00 76.38 156 ILE A O 1
ATOM 1265 N N . LYS A 1 157 ? 3.313 18.030 1.822 1.00 70.00 157 LYS A N 1
ATOM 1266 C CA . LYS A 1 157 ? 3.611 19.440 1.571 1.00 70.00 157 LYS A CA 1
ATOM 1267 C C . LYS A 1 157 ? 2.818 20.301 2.537 1.00 70.00 157 LYS A C 1
ATOM 1269 O O . LYS A 1 157 ? 3.386 21.089 3.282 1.00 70.00 157 LYS A O 1
ATOM 1274 N N . ASP A 1 158 ? 1.506 20.087 2.548 1.00 59.16 158 ASP A N 1
ATOM 1275 C CA . ASP A 1 158 ? 0.583 20.846 3.368 1.00 59.16 158 ASP A CA 1
ATOM 1276 C C . ASP A 1 158 ? -0.604 19.978 3.808 1.00 59.16 158 ASP A C 1
ATOM 1278 O O . ASP A 1 158 ? -1.508 19.670 3.034 1.00 59.16 158 ASP A O 1
ATOM 1282 N N . ALA A 1 159 ? -0.614 19.593 5.084 1.00 47.62 159 ALA A N 1
ATOM 1283 C CA . ALA A 1 159 ? -1.767 18.956 5.719 1.00 47.62 159 ALA A CA 1
ATOM 1284 C C . ALA A 1 159 ? -2.609 19.953 6.533 1.00 47.62 159 ALA A C 1
ATOM 1286 O O . ALA A 1 159 ? -3.528 19.537 7.236 1.00 47.62 159 ALA A O 1
ATOM 1287 N N . SER A 1 160 ? -2.325 21.259 6.472 1.00 41.19 160 SER A N 1
ATOM 1288 C CA . SER A 1 160 ? -2.959 22.282 7.316 1.00 41.19 160 SER A CA 1
ATOM 1289 C C . SER A 1 160 ? -4.458 22.450 7.054 1.00 41.19 160 SER A C 1
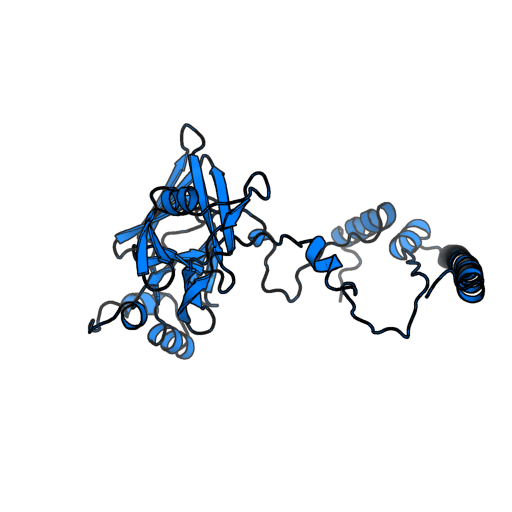ATOM 1291 O O . SER A 1 160 ? -5.188 22.797 7.973 1.00 41.19 160 SER A O 1
ATOM 1293 N N . HIS A 1 161 ? -4.970 22.119 5.866 1.00 48.53 161 HIS A N 1
ATOM 1294 C CA . HIS A 1 161 ? -6.418 22.082 5.612 1.00 48.53 161 HIS A CA 1
ATOM 1295 C C . HIS A 1 161 ? -7.114 20.841 6.227 1.00 48.53 161 HIS A C 1
ATOM 1297 O O . HIS A 1 161 ? -8.328 20.859 6.415 1.00 48.53 161 HIS A O 1
ATOM 1303 N N . VAL A 1 162 ? -6.361 19.787 6.593 1.00 48.22 162 VAL A N 1
ATOM 1304 C CA . VAL A 1 162 ? -6.847 18.613 7.360 1.00 48.22 162 VAL A CA 1
ATOM 1305 C C . VAL A 1 162 ? -6.543 18.738 8.864 1.00 48.22 162 VAL A C 1
ATOM 1307 O O . VAL A 1 162 ? -7.233 18.128 9.682 1.00 48.22 162 VAL A O 1
ATOM 1310 N N . LEU A 1 163 ? -5.529 19.529 9.241 1.00 41.00 163 LEU A N 1
ATOM 1311 C CA . LEU A 1 163 ? -5.015 19.684 10.614 1.00 41.00 163 LEU A CA 1
ATOM 1312 C C . LEU A 1 163 ? -5.276 21.074 11.255 1.00 41.00 163 LEU A C 1
ATOM 1314 O O . LEU A 1 163 ? -5.009 21.244 12.438 1.00 41.00 163 LEU A O 1
ATOM 1318 N N . ASN A 1 164 ? -5.864 22.013 10.507 1.00 35.09 164 ASN A N 1
ATOM 1319 C CA . ASN A 1 164 ? -6.161 23.431 10.790 1.00 35.09 164 ASN A CA 1
ATOM 1320 C C . ASN A 1 164 ? -4.982 24.402 11.096 1.00 35.09 164 ASN A C 1
ATOM 1322 O O . ASN A 1 164 ? -4.335 24.314 12.134 1.00 35.09 164 ASN A O 1
ATOM 1326 N N . GLN A 1 165 ? -4.905 25.430 10.226 1.00 33.81 165 GLN A N 1
ATOM 1327 C CA . GLN A 1 165 ? -4.361 26.813 10.295 1.00 33.81 165 GLN A CA 1
ATOM 1328 C C . GLN A 1 165 ? -2.905 27.182 9.887 1.00 33.81 165 GLN A C 1
ATOM 1330 O O . GLN A 1 165 ? -1.932 26.867 10.558 1.00 33.81 165 GLN A O 1
ATOM 1335 N N . GLU A 1 166 ? -2.897 28.011 8.824 1.00 31.33 166 GLU A N 1
ATOM 1336 C CA . GLU A 1 166 ? -2.061 29.148 8.370 1.00 31.33 166 GLU A CA 1
ATOM 1337 C C . GLU A 1 166 ? -0.599 29.017 7.881 1.00 31.33 166 GLU A C 1
ATOM 1339 O O . GLU A 1 166 ? 0.336 28.768 8.632 1.00 31.33 166 GLU A O 1
ATOM 1344 N N . ASN A 1 167 ? -0.466 29.408 6.599 1.00 37.59 167 ASN A N 1
ATOM 1345 C CA . ASN A 1 167 ? 0.625 30.103 5.903 1.00 37.59 167 ASN A CA 1
ATOM 1346 C C . ASN A 1 167 ? 2.041 29.526 6.005 1.00 37.59 167 ASN A C 1
ATOM 1348 O O . ASN A 1 167 ? 2.792 29.837 6.927 1.00 37.59 167 ASN A O 1
ATOM 1352 N N . VAL A 1 168 ? 2.475 28.856 4.931 1.00 33.19 168 VAL A N 1
ATOM 1353 C CA . VAL A 1 168 ? 3.902 28.725 4.617 1.00 33.19 168 VAL A CA 1
ATOM 1354 C C . VAL A 1 168 ? 4.154 29.158 3.175 1.00 33.19 168 VAL A C 1
ATOM 1356 O O . VAL A 1 168 ? 3.593 28.625 2.223 1.00 33.19 168 VAL A O 1
ATOM 1359 N N . THR A 1 169 ? 4.972 30.200 3.083 1.00 30.94 169 THR A N 1
ATOM 1360 C CA . THR A 1 169 ? 5.444 30.923 1.903 1.00 30.94 169 THR A CA 1
ATOM 1361 C C . THR A 1 169 ? 6.349 30.100 0.992 1.00 30.94 169 THR A C 1
ATOM 1363 O O . THR A 1 169 ? 7.105 29.243 1.448 1.00 30.94 169 THR A O 1
ATOM 1366 N N . ASP A 1 170 ? 6.284 30.461 -0.289 1.00 42.88 170 ASP A N 1
ATOM 1367 C CA . ASP A 1 170 ? 7.102 30.004 -1.406 1.00 42.88 170 ASP A CA 1
ATOM 1368 C C . ASP A 1 170 ? 8.627 30.072 -1.168 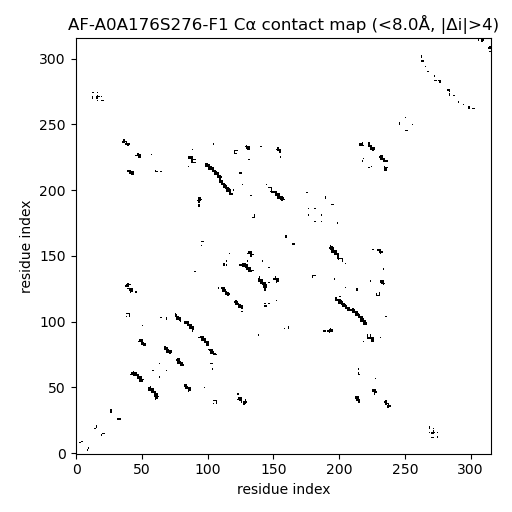1.00 42.88 170 ASP A C 1
ATOM 1370 O O . ASP A 1 170 ? 9.127 30.892 -0.398 1.00 42.88 170 ASP A O 1
ATOM 1374 N N . ASP A 1 171 ? 9.337 29.265 -1.972 1.00 41.53 171 ASP A N 1
ATOM 1375 C CA . ASP A 1 171 ? 10.658 29.564 -2.567 1.00 41.53 171 ASP A CA 1
ATOM 1376 C C . ASP A 1 171 ? 11.881 28.688 -2.189 1.00 41.53 171 ASP A C 1
ATOM 1378 O O . ASP A 1 171 ? 13.014 29.159 -2.106 1.00 41.53 171 ASP A O 1
ATOM 1382 N N . VAL A 1 172 ? 11.684 27.365 -2.052 1.00 41.47 172 VAL A N 1
ATOM 1383 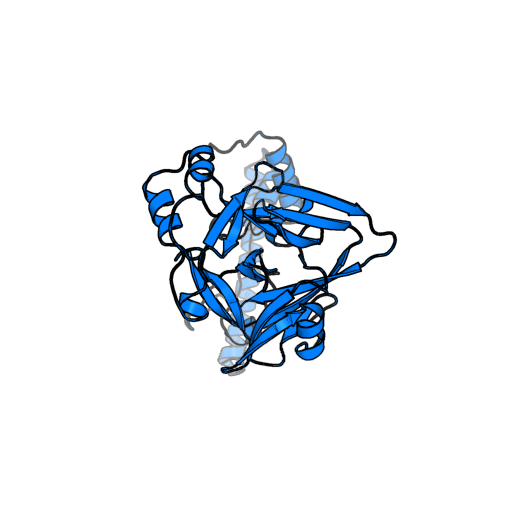C CA . VAL A 1 172 ? 12.778 26.354 -2.166 1.00 41.47 172 VAL A CA 1
ATOM 1384 C C . VAL A 1 172 ? 12.411 25.157 -3.074 1.00 41.47 172 VAL A C 1
ATOM 1386 O O . VAL A 1 172 ? 13.283 24.430 -3.551 1.00 41.47 172 VAL A O 1
ATOM 1389 N N . GLU A 1 173 ? 11.126 24.971 -3.393 1.00 47.94 173 GLU A N 1
ATOM 1390 C CA . GLU A 1 173 ? 10.608 23.804 -4.128 1.00 47.94 173 GLU A CA 1
ATOM 1391 C C . GLU A 1 173 ? 11.017 23.746 -5.619 1.00 47.94 173 GLU A C 1
ATOM 1393 O O . GLU A 1 173 ? 11.109 22.666 -6.207 1.00 47.94 173 GLU A O 1
ATOM 1398 N N . LEU A 1 174 ? 11.298 24.886 -6.261 1.00 40.03 174 LEU A N 1
ATOM 1399 C CA . LEU A 1 174 ? 11.357 24.972 -7.727 1.00 40.03 174 LEU A CA 1
ATOM 1400 C C . LEU A 1 174 ? 12.589 24.294 -8.359 1.00 40.03 174 LEU A C 1
ATOM 1402 O O . LEU A 1 174 ? 12.508 23.804 -9.483 1.00 40.03 174 LEU A O 1
ATOM 1406 N N . ALA A 1 175 ? 13.721 24.211 -7.650 1.00 40.53 175 ALA A N 1
ATOM 1407 C CA . ALA A 1 175 ? 14.967 23.675 -8.217 1.00 40.53 175 ALA A CA 1
ATOM 1408 C C . ALA A 1 175 ? 14.945 22.147 -8.441 1.00 40.53 175 ALA A C 1
ATOM 1410 O O . ALA A 1 175 ? 15.742 21.615 -9.209 1.00 40.53 175 ALA A O 1
ATOM 1411 N N . TRP A 1 176 ? 14.021 21.439 -7.791 1.00 47.75 176 TRP A N 1
ATOM 1412 C CA . TRP A 1 176 ? 13.986 19.979 -7.739 1.00 47.75 176 TRP A CA 1
ATOM 1413 C C . TRP A 1 176 ? 13.013 19.429 -8.788 1.00 47.75 176 TRP A C 1
ATOM 1415 O O . TRP A 1 176 ? 13.316 18.446 -9.463 1.00 47.75 176 TRP A O 1
ATOM 1425 N N . PHE A 1 177 ? 11.908 20.147 -9.024 1.00 43.16 177 PHE A N 1
ATOM 1426 C CA . PHE A 1 177 ? 10.962 19.887 -10.113 1.00 43.16 177 PHE A CA 1
ATOM 1427 C C . PHE A 1 177 ? 11.595 20.004 -11.507 1.00 43.16 177 PHE A C 1
ATOM 1429 O O . PHE A 1 177 ? 11.223 19.258 -12.415 1.00 43.16 177 PHE A O 1
ATOM 1436 N N . ILE A 1 178 ? 12.591 20.883 -11.674 1.00 43.66 178 ILE A N 1
ATOM 1437 C CA . ILE A 1 178 ? 13.318 21.058 -12.942 1.00 43.66 178 ILE A CA 1
ATOM 1438 C C . ILE A 1 178 ? 14.087 19.778 -13.332 1.00 43.66 178 ILE A C 1
ATOM 1440 O O . ILE A 1 178 ? 14.242 19.496 -14.516 1.00 43.66 178 ILE A O 1
ATOM 1444 N N . GLY A 1 179 ? 14.498 18.944 -12.365 1.00 49.22 179 GLY A N 1
ATOM 1445 C CA . GLY A 1 179 ? 15.216 17.689 -12.630 1.00 49.22 179 GLY A CA 1
ATOM 1446 C C . GLY A 1 179 ? 14.356 16.566 -13.228 1.00 49.22 179 GLY A C 1
ATOM 1447 O O . GLY A 1 179 ? 14.889 15.654 -13.863 1.00 49.22 179 GLY A O 1
ATOM 1448 N N . LEU A 1 180 ? 13.030 16.629 -13.065 1.00 55.12 180 LEU A N 1
ATOM 1449 C CA . LEU A 1 180 ? 12.114 15.581 -13.527 1.00 55.12 180 LEU A CA 1
ATOM 1450 C C . LEU A 1 180 ? 11.622 15.783 -14.972 1.00 55.12 180 LEU A C 1
ATOM 1452 O O . LEU A 1 180 ? 11.126 14.824 -15.565 1.00 55.12 180 LEU A O 1
ATOM 1456 N N . ASN A 1 181 ? 11.806 16.972 -15.568 1.00 59.72 181 ASN A N 1
ATOM 1457 C CA . ASN A 1 181 ? 11.255 17.341 -16.885 1.00 59.72 181 ASN A CA 1
ATOM 1458 C C . ASN A 1 181 ? 9.749 17.026 -17.004 1.00 59.72 181 ASN A C 1
ATOM 1460 O O . ASN A 1 181 ? 9.306 16.384 -17.958 1.00 59.72 181 ASN A O 1
ATOM 1464 N N . LEU A 1 182 ? 8.961 17.435 -16.006 1.00 62.38 182 LEU A N 1
ATOM 1465 C CA . LEU A 1 182 ? 7.511 17.233 -16.000 1.00 62.38 182 LEU A CA 1
ATOM 1466 C C . LEU A 1 182 ? 6.804 18.195 -16.965 1.00 62.38 182 LEU A C 1
ATOM 1468 O O . LEU A 1 182 ? 7.232 19.330 -17.158 1.00 62.38 182 LEU A O 1
ATOM 1472 N N . SER A 1 183 ? 5.680 17.755 -17.535 1.00 64.75 183 SER A N 1
ATOM 1473 C CA . SER A 1 183 ? 4.766 18.624 -18.285 1.00 64.75 183 SER A CA 1
ATOM 1474 C C . SER A 1 183 ? 4.087 19.649 -17.369 1.00 64.75 183 SER A C 1
ATOM 1476 O O . SER A 1 183 ? 3.804 19.341 -16.211 1.00 64.75 183 SER A O 1
ATOM 1478 N N . ASN A 1 184 ? 3.723 20.820 -17.905 1.00 64.56 184 ASN A N 1
ATOM 1479 C CA . ASN A 1 184 ? 3.050 21.889 -17.147 1.00 64.56 184 ASN A CA 1
ATOM 1480 C C . ASN A 1 184 ? 1.798 21.411 -16.394 1.00 64.56 184 ASN A C 1
ATOM 1482 O O . ASN A 1 184 ? 1.638 21.740 -15.227 1.00 64.56 184 ASN A O 1
ATOM 1486 N N . GLU A 1 185 ? 0.973 20.564 -17.010 1.00 66.06 185 GLU A N 1
ATOM 1487 C CA . GLU A 1 185 ? -0.221 19.987 -16.372 1.00 66.06 185 GLU A CA 1
ATOM 1488 C C . GLU A 1 185 ? 0.114 19.188 -15.097 1.00 66.06 185 GLU A C 1
ATOM 1490 O O . GLU A 1 185 ? -0.554 19.313 -14.074 1.00 66.06 185 GLU A O 1
ATOM 1495 N N . LYS A 1 186 ? 1.209 18.415 -15.110 1.00 65.31 186 LYS A N 1
ATOM 1496 C CA . LYS A 1 186 ? 1.665 17.650 -13.937 1.00 65.31 186 LYS A CA 1
ATOM 1497 C C . LYS A 1 186 ? 2.252 18.561 -12.864 1.00 65.31 186 LYS A C 1
ATOM 1499 O O . LYS A 1 186 ? 2.087 18.289 -11.680 1.00 65.31 186 LYS A O 1
ATOM 1504 N N . ILE A 1 187 ? 2.914 19.646 -13.271 1.00 62.66 187 ILE A N 1
ATOM 1505 C CA . ILE A 1 187 ? 3.402 20.679 -12.350 1.00 62.66 187 ILE A CA 1
ATOM 1506 C C . ILE A 1 187 ? 2.221 21.362 -11.653 1.00 62.66 187 ILE A C 1
ATOM 1508 O O . ILE A 1 187 ? 2.257 21.534 -10.438 1.00 62.66 187 ILE A O 1
ATOM 1512 N N . GLU A 1 188 ? 1.167 21.722 -12.386 1.00 63.94 188 GLU A N 1
ATOM 1513 C CA . GLU A 1 188 ? -0.052 22.302 -11.810 1.00 63.94 188 GLU A CA 1
ATOM 1514 C C . GLU A 1 188 ? -0.761 21.325 -10.870 1.00 63.94 188 GLU A C 1
ATOM 1516 O O . GLU A 1 188 ? -1.144 21.710 -9.765 1.00 63.94 188 GLU A O 1
ATOM 1521 N N . TRP A 1 189 ? -0.872 20.051 -11.254 1.00 74.31 189 TRP A N 1
ATOM 1522 C CA . TRP A 1 189 ? -1.428 19.014 -10.385 1.00 74.31 189 TRP A CA 1
ATOM 1523 C C . TRP A 1 189 ? -0.639 18.877 -9.073 1.00 74.31 189 TRP A C 1
ATOM 1525 O O . TRP A 1 189 ? -1.236 18.919 -8.000 1.00 74.31 189 TRP A O 1
ATOM 1535 N N . LEU A 1 190 ? 0.698 18.821 -9.135 1.00 67.31 190 LEU A N 1
ATOM 1536 C CA . LEU A 1 190 ? 1.558 18.782 -7.943 1.00 67.31 190 LEU A CA 1
ATOM 1537 C C . LEU A 1 190 ? 1.412 20.040 -7.085 1.00 67.31 190 LEU A C 1
ATOM 1539 O O . LEU A 1 190 ? 1.289 19.937 -5.865 1.00 67.31 190 LEU A O 1
ATOM 1543 N N . ARG A 1 191 ? 1.374 21.231 -7.701 1.00 69.12 191 ARG A N 1
ATOM 1544 C CA . ARG A 1 191 ? 1.161 22.499 -6.981 1.00 69.12 191 ARG A CA 1
ATOM 1545 C C . ARG A 1 191 ? -0.141 22.491 -6.188 1.00 69.12 191 ARG A C 1
ATOM 1547 O O . ARG A 1 191 ? -0.140 22.979 -5.059 1.00 69.12 191 ARG A O 1
ATOM 1554 N N . ASN A 1 192 ? -1.194 21.923 -6.771 1.00 72.69 192 ASN A N 1
ATOM 1555 C CA . ASN A 1 192 ? -2.529 21.843 -6.185 1.00 72.69 192 ASN A CA 1
ATOM 1556 C C . ASN A 1 192 ? -2.722 20.648 -5.237 1.00 72.69 192 ASN A C 1
ATOM 1558 O O . ASN A 1 192 ? -3.767 20.564 -4.589 1.00 72.69 192 ASN A O 1
ATOM 1562 N N . SER A 1 193 ? -1.756 19.735 -5.149 1.00 79.50 193 SER A N 1
ATOM 1563 C CA . SER A 1 193 ? -1.796 18.577 -4.255 1.00 79.50 193 SER A CA 1
ATOM 1564 C C . SER A 1 193 ? -1.332 18.918 -2.834 1.00 79.50 193 SER A C 1
ATOM 1566 O O . SER A 1 193 ? -0.677 19.935 -2.600 1.00 79.50 193 SER A O 1
ATOM 1568 N N . ASP A 1 194 ? -1.654 18.044 -1.884 1.00 79.00 194 ASP A N 1
ATOM 1569 C CA . ASP A 1 194 ? -1.282 18.193 -0.468 1.00 79.00 194 ASP A CA 1
ATOM 1570 C C . ASP A 1 194 ? 0.077 17.553 -0.141 1.00 79.00 194 ASP A C 1
ATOM 1572 O O . ASP A 1 194 ? 0.535 17.544 1.007 1.00 79.00 194 ASP A O 1
ATOM 1576 N N . PHE A 1 195 ? 0.737 17.000 -1.156 1.00 82.06 195 PHE A N 1
ATOM 1577 C CA . PHE A 1 195 ? 2.026 16.343 -1.044 1.00 82.06 195 PHE A CA 1
ATOM 1578 C C . PHE A 1 195 ? 3.072 17.032 -1.930 1.00 82.06 195 PHE A C 1
ATOM 1580 O O . PHE A 1 195 ? 2.766 17.796 -2.841 1.00 82.06 195 PHE A O 1
ATOM 1587 N N . ALA A 1 196 ? 4.334 16.765 -1.631 1.00 78.88 196 ALA A N 1
ATOM 1588 C CA . ALA A 1 196 ? 5.487 17.160 -2.416 1.00 78.88 196 ALA A CA 1
ATOM 1589 C C . ALA A 1 196 ? 6.324 15.922 -2.735 1.00 78.88 196 ALA A C 1
ATOM 1591 O O . ALA A 1 196 ? 6.275 14.902 -2.044 1.00 78.88 196 ALA A O 1
ATOM 1592 N N . ALA A 1 197 ? 7.117 16.033 -3.792 1.00 80.50 197 ALA A N 1
ATOM 1593 C CA . ALA A 1 197 ? 8.102 15.033 -4.154 1.00 80.50 197 ALA A CA 1
ATOM 1594 C C . ALA A 1 197 ? 9.466 15.446 -3.596 1.00 80.50 197 ALA A C 1
ATOM 1596 O O . ALA A 1 197 ? 9.989 16.507 -3.937 1.00 80.50 197 ALA A O 1
ATOM 1597 N N . MET A 1 198 ? 10.037 14.601 -2.742 1.00 81.19 198 MET A N 1
ATOM 1598 C CA . MET A 1 198 ? 11.289 14.849 -2.046 1.00 81.19 198 MET A CA 1
ATOM 1599 C C . MET A 1 198 ? 12.335 13.784 -2.427 1.00 81.19 198 MET A C 1
ATOM 1601 O O . MET A 1 198 ? 12.175 12.612 -2.104 1.00 81.19 198 MET A O 1
ATOM 1605 N N . PRO A 1 199 ? 13.422 14.156 -3.110 1.00 81.56 199 PRO A N 1
ATOM 1606 C CA . PRO A 1 199 ? 14.635 13.391 -3.291 1.00 81.56 199 PRO A CA 1
ATOM 1607 C C . PRO A 1 199 ? 15.113 12.702 -2.038 1.00 81.56 199 PRO A C 1
ATOM 1609 O O . PRO A 1 199 ? 15.152 13.268 -0.937 1.00 81.56 199 PRO A O 1
ATOM 1612 N N . VAL A 1 200 ? 15.569 11.487 -2.272 1.00 88.44 200 VAL A N 1
ATOM 1613 C CA . VAL A 1 200 ? 16.233 10.670 -1.279 1.00 88.44 200 VAL A CA 1
ATOM 1614 C C . VAL A 1 200 ? 17.622 11.247 -0.988 1.00 88.44 200 VAL A C 1
ATOM 1616 O O . VAL A 1 200 ? 18.418 11.531 -1.882 1.00 88.44 200 VAL A O 1
ATOM 1619 N N . ALA A 1 201 ? 17.906 11.458 0.293 1.00 90.12 201 ALA A N 1
ATOM 1620 C CA . ALA A 1 201 ? 19.187 11.917 0.821 1.00 90.12 201 ALA A CA 1
ATOM 1621 C C . ALA A 1 201 ? 20.106 10.769 1.230 1.00 90.12 201 ALA A C 1
ATOM 1623 O O . ALA A 1 201 ? 21.326 10.912 1.167 1.00 90.12 201 ALA A O 1
ATOM 1624 N N . SER A 1 202 ? 19.538 9.651 1.678 1.00 94.75 202 SER A N 1
ATOM 1625 C CA . SER A 1 202 ? 20.282 8.424 1.943 1.00 94.75 202 SER A CA 1
ATOM 1626 C C . SER A 1 202 ? 19.358 7.210 1.970 1.00 94.75 202 SER A C 1
ATOM 1628 O O . SER A 1 202 ? 18.183 7.305 2.328 1.00 94.75 202 SER A O 1
ATOM 1630 N N . VAL A 1 203 ? 19.921 6.057 1.610 1.00 94.81 203 VAL A N 1
ATOM 1631 C CA . VAL A 1 203 ? 19.308 4.739 1.796 1.00 94.81 203 VAL A CA 1
ATOM 1632 C C . VAL A 1 203 ? 20.318 3.866 2.522 1.00 94.81 203 VAL A C 1
ATOM 1634 O O . VAL A 1 203 ? 21.448 3.716 2.059 1.00 94.81 203 VAL A O 1
ATOM 1637 N N . ASN A 1 204 ? 19.922 3.303 3.658 1.00 95.88 204 ASN A N 1
ATOM 1638 C CA . ASN A 1 204 ? 20.721 2.335 4.398 1.00 95.88 204 ASN A CA 1
ATOM 1639 C C . ASN A 1 204 ? 19.962 1.012 4.499 1.00 95.88 204 ASN A C 1
ATOM 1641 O O . ASN A 1 204 ? 18.792 1.006 4.879 1.00 95.88 204 ASN A O 1
ATOM 1645 N N . ILE A 1 205 ? 20.631 -0.094 4.179 1.00 95.00 205 ILE A N 1
ATOM 1646 C CA . ILE A 1 205 ? 20.078 -1.444 4.293 1.00 95.00 205 ILE A CA 1
ATOM 1647 C C . ILE A 1 205 ? 20.907 -2.197 5.327 1.00 95.00 205 ILE A C 1
ATOM 1649 O O . ILE A 1 205 ? 22.089 -2.464 5.117 1.00 95.00 205 ILE A O 1
ATOM 1653 N N . GLU A 1 206 ? 20.273 -2.552 6.435 1.00 94.25 206 GLU A N 1
ATOM 1654 C CA . GLU A 1 206 ? 20.883 -3.280 7.538 1.00 94.25 206 GLU A CA 1
ATOM 1655 C C . GLU A 1 206 ? 20.353 -4.717 7.584 1.00 94.25 206 GLU A C 1
ATOM 1657 O O . GLU A 1 206 ? 19.147 -4.952 7.498 1.00 94.25 206 GLU A O 1
ATOM 1662 N N . ASN A 1 207 ? 21.262 -5.684 7.741 1.00 94.19 207 ASN A N 1
ATOM 1663 C CA . ASN A 1 207 ? 20.905 -7.067 8.047 1.00 94.19 207 ASN A CA 1
ATOM 1664 C C . ASN A 1 207 ? 20.951 -7.251 9.566 1.00 94.19 207 ASN A C 1
ATOM 1666 O O . ASN A 1 207 ? 22.026 -7.266 10.165 1.00 94.19 207 ASN A O 1
ATOM 1670 N N . LEU A 1 208 ? 19.781 -7.385 10.176 1.00 90.06 208 LEU A N 1
ATOM 1671 C CA . LEU A 1 208 ? 19.616 -7.571 11.607 1.00 90.06 208 LEU A CA 1
ATOM 1672 C C . LEU A 1 208 ? 20.066 -8.978 12.013 1.00 90.06 208 LEU A C 1
ATOM 1674 O O . LEU A 1 208 ? 19.820 -9.965 11.317 1.00 90.06 208 LEU A O 1
ATOM 1678 N N . SER A 1 209 ? 20.706 -9.079 13.178 1.00 89.69 209 SER A N 1
ATOM 1679 C CA . SER A 1 209 ? 21.189 -10.353 13.726 1.00 89.69 209 SER A CA 1
ATOM 1680 C C . SER A 1 209 ? 20.061 -11.310 14.122 1.00 89.69 209 SER A C 1
ATOM 1682 O O . SER A 1 209 ? 20.292 -12.514 14.227 1.00 89.69 209 SER A O 1
ATOM 1684 N N . GLN A 1 210 ? 18.854 -10.785 14.343 1.00 89.00 210 GLN A N 1
ATOM 1685 C CA . GLN A 1 210 ? 17.634 -11.530 14.640 1.00 89.00 210 GLN A CA 1
ATOM 1686 C C . GLN A 1 210 ? 16.465 -10.959 13.823 1.00 89.00 210 GLN A C 1
ATOM 1688 O O . GLN A 1 210 ? 16.439 -9.747 13.590 1.00 89.00 210 GLN A O 1
ATOM 1693 N N . PRO A 1 211 ? 15.494 -11.791 13.398 1.00 88.69 211 PRO A N 1
ATOM 1694 C CA . PRO A 1 211 ? 14.290 -11.308 12.731 1.00 88.69 211 PRO A CA 1
ATOM 1695 C C . PRO A 1 211 ? 13.521 -10.312 13.604 1.00 88.69 211 PRO A C 1
ATOM 1697 O O . PRO A 1 211 ? 13.226 -10.585 14.769 1.00 88.69 211 PRO A O 1
ATOM 1700 N N . GLN A 1 212 ? 13.167 -9.174 13.019 1.00 90.81 212 GLN A N 1
ATOM 1701 C CA . GLN A 1 212 ? 12.405 -8.106 13.654 1.00 90.81 212 GLN A CA 1
ATOM 1702 C C . GLN A 1 212 ? 10.965 -8.137 13.146 1.00 90.81 212 GLN A C 1
ATOM 1704 O O . GLN A 1 212 ? 10.712 -8.420 11.975 1.00 90.81 212 GLN A O 1
ATOM 1709 N N . ALA A 1 213 ? 10.009 -7.844 14.028 1.00 92.19 213 ALA A N 1
ATOM 1710 C CA . ALA A 1 213 ? 8.618 -7.683 13.624 1.00 92.19 213 ALA A CA 1
ATOM 1711 C C . ALA A 1 213 ? 8.420 -6.327 12.944 1.00 92.19 213 ALA A C 1
ATOM 1713 O O . ALA A 1 213 ? 8.872 -5.311 13.472 1.00 92.19 213 ALA A O 1
ATOM 1714 N N . PHE A 1 214 ? 7.689 -6.324 11.836 1.00 92.38 214 PHE A N 1
ATOM 1715 C CA . PHE A 1 214 ? 7.246 -5.131 11.129 1.00 92.38 214 PHE A CA 1
ATOM 1716 C C . PHE A 1 214 ? 5.715 -5.144 11.027 1.00 92.38 214 PHE A C 1
ATOM 1718 O O . PHE A 1 214 ? 5.114 -6.217 10.971 1.00 92.38 214 PHE A O 1
ATOM 1725 N N . TYR A 1 215 ? 5.095 -3.964 10.995 1.00 92.94 215 TYR A N 1
ATOM 1726 C CA . TYR A 1 215 ? 3.643 -3.776 11.000 1.00 92.94 215 TYR A CA 1
ATOM 1727 C C . TYR A 1 215 ? 3.149 -2.926 9.830 1.00 92.94 215 TYR A C 1
ATOM 1729 O O . TYR A 1 215 ? 3.841 -2.014 9.391 1.00 92.94 215 TYR A O 1
ATOM 1737 N N . ASP A 1 216 ? 1.934 -3.179 9.359 1.00 91.12 216 ASP A N 1
ATOM 1738 C CA . ASP A 1 216 ? 1.259 -2.334 8.371 1.00 91.12 216 ASP A CA 1
ATOM 1739 C C . ASP A 1 216 ? -0.254 -2.291 8.610 1.00 91.12 216 ASP A C 1
ATOM 1741 O O . ASP A 1 216 ? -0.797 -3.055 9.417 1.00 91.12 216 ASP A O 1
ATOM 1745 N N . ILE A 1 217 ? -0.933 -1.390 7.907 1.00 90.56 217 ILE A N 1
ATOM 1746 C CA . ILE A 1 217 ? -2.382 -1.212 7.955 1.00 90.56 217 ILE A CA 1
ATOM 1747 C C . ILE A 1 217 ? -3.015 -1.437 6.580 1.00 90.56 217 ILE A C 1
ATOM 1749 O O . ILE A 1 217 ? -2.527 -0.967 5.556 1.00 90.56 217 ILE A O 1
ATOM 1753 N N . GLU A 1 218 ? -4.157 -2.116 6.543 1.00 89.69 218 GLU A N 1
ATOM 1754 C CA . GLU A 1 218 ? -5.003 -2.154 5.353 1.00 89.69 218 GLU A CA 1
ATOM 1755 C C . GLU A 1 218 ? -6.030 -1.027 5.426 1.00 89.69 218 GLU A C 1
ATOM 1757 O O . GLU A 1 218 ? -6.876 -1.011 6.322 1.00 89.69 218 GLU A O 1
ATOM 1762 N N . LEU A 1 219 ? -5.963 -0.096 4.480 1.00 87.38 219 LEU A N 1
ATOM 1763 C CA . LEU A 1 219 ? -6.960 0.947 4.300 1.00 87.38 219 LEU A CA 1
ATOM 1764 C C . LEU A 1 219 ? -8.092 0.466 3.396 1.00 87.38 219 LEU A C 1
ATOM 1766 O O . LEU A 1 219 ? -7.876 -0.291 2.455 1.00 87.38 219 LEU A O 1
ATOM 1770 N N . GLU A 1 220 ? -9.300 0.965 3.649 1.00 84.62 220 GLU A N 1
ATOM 1771 C CA . GLU A 1 220 ? -10.477 0.688 2.817 1.00 84.62 220 GLU A CA 1
ATOM 1772 C C . GLU A 1 220 ? -10.332 1.190 1.368 1.00 84.62 220 GLU A C 1
ATOM 1774 O O . GLU A 1 220 ? -10.918 0.611 0.454 1.00 84.62 220 GLU A O 1
ATOM 1779 N N . LYS A 1 221 ? -9.549 2.255 1.148 1.00 81.31 221 LYS A N 1
ATOM 1780 C CA . LYS A 1 221 ? -9.286 2.851 -0.172 1.00 81.31 221 LYS A CA 1
ATOM 1781 C C . LYS A 1 221 ? -7.916 3.539 -0.238 1.00 81.31 221 LYS A C 1
ATOM 1783 O O . LYS A 1 221 ? -7.209 3.624 0.764 1.00 81.31 221 LYS A O 1
ATOM 178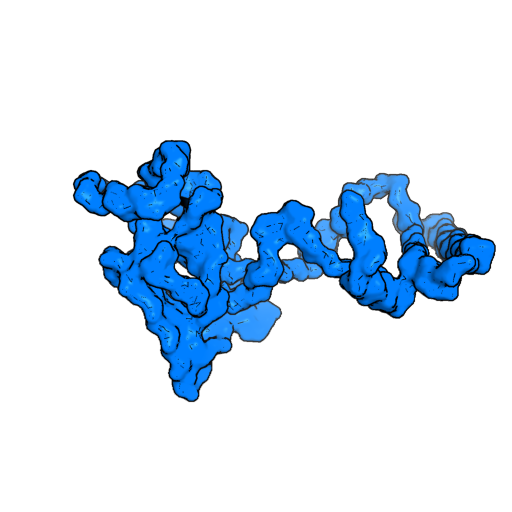8 N N . ASN A 1 222 ? -7.582 4.062 -1.421 1.00 76.12 222 ASN A N 1
ATOM 1789 C CA . ASN A 1 222 ? -6.436 4.925 -1.760 1.00 76.12 222 ASN A CA 1
ATOM 1790 C C . ASN A 1 222 ? -5.037 4.316 -1.666 1.00 76.12 222 ASN A C 1
ATOM 1792 O O . ASN A 1 222 ? -4.133 4.811 -2.316 1.00 76.12 222 ASN A O 1
ATOM 1796 N N . HIS A 1 223 ? -4.850 3.255 -0.901 1.00 81.88 223 HIS A N 1
ATOM 1797 C CA . HIS A 1 223 ? -3.612 2.497 -0.765 1.00 81.88 223 HIS A CA 1
ATOM 1798 C C . HIS A 1 223 ? -2.331 3.239 -0.332 1.00 81.88 223 HIS A C 1
ATOM 1800 O O . HIS A 1 223 ? -1.274 2.626 -0.215 1.00 81.88 223 HIS A O 1
ATOM 1806 N N . TYR A 1 224 ? -2.400 4.536 -0.034 1.00 84.62 224 TYR A N 1
ATOM 1807 C CA . TYR A 1 224 ? -1.283 5.322 0.487 1.00 84.62 224 TYR A CA 1
ATOM 1808 C C . TYR A 1 224 ? -1.637 5.850 1.865 1.00 84.62 224 TYR A C 1
ATOM 1810 O O . TYR A 1 224 ? -2.653 6.529 2.006 1.00 84.62 224 TYR A O 1
ATOM 1818 N N . PHE A 1 225 ? -0.816 5.585 2.874 1.00 83.75 225 PHE A N 1
ATOM 1819 C CA . PHE A 1 225 ? -1.022 6.127 4.215 1.00 83.75 225 PHE A CA 1
ATOM 1820 C C . PHE A 1 225 ? 0.143 7.009 4.642 1.00 83.75 225 PHE A C 1
ATOM 1822 O O . PHE A 1 225 ? 1.254 6.931 4.113 1.00 83.75 225 PHE A O 1
ATOM 1829 N N . VAL A 1 226 ? -0.150 7.885 5.595 1.00 82.94 226 VAL A N 1
ATOM 1830 C CA . VAL A 1 226 ? 0.735 8.968 5.994 1.00 82.94 226 VAL A CA 1
ATOM 1831 C C . VAL A 1 226 ? 1.273 8.725 7.399 1.00 82.94 226 VAL A C 1
ATOM 1833 O O . VAL A 1 226 ? 0.525 8.573 8.368 1.00 82.94 226 VAL A O 1
ATOM 1836 N N . HIS A 1 227 ? 2.596 8.699 7.513 1.00 84.50 227 HIS A N 1
ATOM 1837 C CA . HIS A 1 227 ? 3.315 8.591 8.776 1.00 84.50 227 HIS A CA 1
ATOM 1838 C C . HIS A 1 227 ? 3.245 9.932 9.507 1.00 84.50 227 HIS A C 1
ATOM 1840 O O . HIS A 1 227 ? 3.106 10.992 8.896 1.00 84.50 227 HIS A O 1
ATOM 1846 N N . SER A 1 228 ? 3.399 9.933 10.829 1.00 73.81 228 SER A N 1
ATOM 1847 C CA . SER A 1 228 ? 3.239 11.161 11.621 1.00 73.81 228 SER A CA 1
ATOM 1848 C C . SER A 1 228 ? 4.334 12.208 11.387 1.00 73.81 228 SER A C 1
ATOM 1850 O O . SER A 1 228 ? 4.168 13.364 11.769 1.00 73.81 228 SER A O 1
ATOM 1852 N N . ASN A 1 229 ? 5.461 11.809 10.791 1.00 71.50 229 ASN A N 1
ATOM 1853 C CA . ASN A 1 229 ? 6.530 12.713 10.370 1.00 71.50 229 ASN A CA 1
ATOM 1854 C C . ASN A 1 229 ? 6.327 13.261 8.948 1.00 71.50 229 ASN A C 1
ATOM 1856 O O . ASN A 1 229 ? 7.162 14.021 8.469 1.00 71.50 229 ASN A O 1
ATOM 1860 N N . GLY A 1 230 ? 5.224 12.901 8.287 1.00 71.38 230 GLY A N 1
ATOM 1861 C CA . GLY A 1 230 ? 4.853 13.398 6.969 1.00 71.38 230 GLY A CA 1
ATOM 1862 C C . GLY A 1 230 ? 5.340 12.549 5.801 1.00 71.38 230 GLY A C 1
ATOM 1863 O O . GLY A 1 230 ? 5.172 12.968 4.665 1.00 71.38 230 GLY A O 1
ATOM 1864 N N . ASN A 1 231 ? 5.925 11.379 6.040 1.00 80.81 231 ASN A N 1
ATOM 1865 C CA . ASN A 1 231 ? 6.224 10.434 4.968 1.00 80.81 231 ASN A CA 1
ATOM 1866 C C . ASN A 1 231 ? 4.954 9.752 4.446 1.00 80.81 231 ASN A C 1
ATOM 1868 O O . ASN A 1 231 ? 4.061 9.433 5.231 1.00 80.81 231 ASN A O 1
ATOM 1872 N N . ILE A 1 232 ? 4.890 9.486 3.141 1.00 80.25 232 ILE A N 1
ATOM 1873 C CA . ILE A 1 232 ? 3.782 8.754 2.519 1.00 80.25 232 ILE A CA 1
ATOM 1874 C C . ILE A 1 232 ? 4.317 7.429 1.978 1.00 80.25 232 ILE A C 1
ATOM 1876 O O . ILE A 1 232 ? 5.238 7.402 1.161 1.00 80.25 232 ILE A O 1
ATOM 1880 N N . SER A 1 233 ? 3.732 6.321 2.424 1.00 78.88 233 SER A N 1
ATOM 1881 C CA . SER A 1 233 ? 4.079 4.978 1.953 1.00 78.88 233 SER A CA 1
ATOM 1882 C C . SER A 1 233 ? 2.851 4.235 1.446 1.00 78.88 233 SER A C 1
ATOM 1884 O O . SER A 1 233 ? 1.713 4.635 1.704 1.00 78.88 233 SER A O 1
ATOM 1886 N N . HIS A 1 234 ? 3.079 3.164 0.688 1.00 79.62 234 HIS A N 1
ATOM 1887 C CA . HIS A 1 234 ? 1.998 2.321 0.202 1.00 79.62 234 HIS A CA 1
ATOM 1888 C C . HIS A 1 234 ? 1.621 1.303 1.282 1.00 79.62 234 HIS A C 1
ATOM 1890 O O . HIS A 1 234 ? 2.477 0.792 2.000 1.00 79.62 234 HIS A O 1
ATOM 1896 N N . ASN A 1 235 ? 0.335 1.016 1.400 1.00 72.56 235 ASN A N 1
ATOM 1897 C CA . ASN A 1 235 ? -0.208 0.073 2.360 1.00 72.56 235 ASN A CA 1
ATOM 1898 C C . ASN A 1 235 ? -0.306 -1.332 1.729 1.00 72.56 235 ASN A C 1
ATOM 1900 O O . ASN A 1 235 ? -0.393 -1.484 0.507 1.00 72.56 235 ASN A O 1
ATOM 1904 N N . CYS A 1 236 ? -0.295 -2.386 2.531 1.00 63.75 236 CYS A N 1
ATOM 1905 C CA . CYS A 1 236 ? -0.432 -3.738 2.017 1.00 63.75 236 CYS A CA 1
ATOM 1906 C C . CYS A 1 236 ? -1.897 -4.046 1.681 1.00 63.75 236 CYS A C 1
ATOM 1908 O O . CYS A 1 236 ? -2.782 -3.927 2.529 1.00 63.75 236 CYS A O 1
ATOM 1910 N N . CYS A 1 237 ? -2.143 -4.500 0.452 1.00 54.78 237 CYS A N 1
ATOM 1911 C CA . CYS A 1 237 ? -3.414 -5.090 0.051 1.00 54.78 237 CYS A CA 1
ATOM 1912 C C . CYS A 1 237 ? -3.154 -6.471 -0.530 1.00 54.78 237 CYS A C 1
ATOM 1914 O O . CYS A 1 237 ? -2.866 -6.640 -1.716 1.00 54.78 237 CYS A O 1
ATOM 1916 N N . ARG A 1 238 ? -3.261 -7.484 0.329 1.00 53.50 238 ARG A N 1
ATOM 1917 C CA . ARG A 1 238 ? -3.318 -8.868 -0.124 1.00 53.50 238 ARG A CA 1
ATOM 1918 C C . ARG A 1 238 ? -4.743 -9.129 -0.584 1.00 53.50 238 ARG A C 1
ATOM 1920 O O . ARG A 1 238 ? -5.674 -9.031 0.209 1.00 53.50 238 ARG A O 1
ATOM 1927 N N . LEU A 1 239 ? -4.914 -9.486 -1.856 1.00 41.94 239 LEU A N 1
ATOM 1928 C CA . LEU A 1 239 ? -6.213 -9.861 -2.408 1.00 41.94 239 LEU A CA 1
ATOM 1929 C C . LEU A 1 239 ? -6.694 -11.154 -1.726 1.00 41.94 239 LEU A C 1
ATOM 1931 O O . LEU A 1 239 ? -6.395 -12.264 -2.159 1.00 41.94 239 LEU A O 1
ATOM 1935 N N . GLN A 1 240 ? -7.385 -11.003 -0.600 1.00 42.53 240 GLN A N 1
ATOM 1936 C CA . GLN A 1 240 ? -8.072 -12.072 0.107 1.00 42.53 240 GLN A CA 1
ATOM 1937 C C . GLN A 1 240 ? -9.522 -12.059 -0.367 1.00 42.53 240 GLN A C 1
ATOM 1939 O O . GLN A 1 240 ? -10.329 -11.249 0.082 1.00 42.53 240 GLN A O 1
ATOM 1944 N N . LEU A 1 241 ? -9.853 -12.941 -1.308 1.00 38.88 241 LEU A N 1
ATOM 1945 C CA . LEU A 1 241 ? -11.248 -13.219 -1.637 1.00 38.88 241 LEU A CA 1
ATOM 1946 C C . LEU A 1 241 ? -11.909 -13.850 -0.404 1.00 38.88 241 LEU A C 1
ATOM 1948 O O . LEU A 1 241 ? -11.616 -15.000 -0.075 1.00 38.88 241 LEU A O 1
ATOM 1952 N N . ASP A 1 242 ? -12.793 -13.119 0.282 1.00 40.31 242 ASP A N 1
ATOM 1953 C CA . ASP A 1 242 ? -13.631 -13.720 1.321 1.00 40.31 242 ASP A CA 1
ATOM 1954 C C . ASP A 1 242 ? -14.680 -14.618 0.653 1.00 40.31 242 ASP A C 1
ATOM 1956 O O . ASP A 1 242 ? -15.695 -14.166 0.113 1.00 40.31 242 ASP A O 1
ATOM 1960 N N . LEU A 1 243 ? -14.429 -15.926 0.695 1.00 41.19 243 LEU A N 1
ATOM 1961 C CA . LEU A 1 243 ? -15.323 -16.947 0.151 1.00 41.19 243 LEU A CA 1
ATOM 1962 C C . LEU A 1 243 ? -16.725 -16.910 0.798 1.00 41.19 243 LEU A C 1
ATOM 1964 O O . LEU A 1 243 ? -17.682 -17.403 0.202 1.00 41.19 243 LEU A O 1
ATOM 1968 N N . ARG A 1 244 ? -16.883 -16.304 1.987 1.00 44.12 244 ARG A N 1
ATOM 1969 C CA . ARG A 1 244 ? -18.178 -16.153 2.677 1.00 44.12 244 ARG A CA 1
ATOM 1970 C C . ARG A 1 244 ? -19.014 -15.001 2.124 1.00 44.12 244 ARG A C 1
ATOM 1972 O O . ARG A 1 244 ? -20.240 -15.092 2.118 1.00 44.12 244 ARG A O 1
ATOM 1979 N N . GLU A 1 245 ? -18.388 -13.938 1.622 1.00 41.25 245 GLU A N 1
ATOM 1980 C CA . GLU A 1 245 ? -19.107 -12.859 0.929 1.00 41.25 245 GLU A CA 1
ATOM 1981 C C . GLU A 1 245 ? -19.526 -13.267 -0.488 1.00 41.25 245 GLU A C 1
ATOM 1983 O O . GLU A 1 245 ? -20.605 -12.885 -0.949 1.00 41.25 245 GLU A O 1
ATOM 1988 N N . LEU A 1 246 ? -18.733 -14.133 -1.128 1.00 38.38 246 LEU A N 1
ATOM 1989 C CA . LEU A 1 246 ? -19.102 -14.840 -2.359 1.00 38.38 246 LEU A CA 1
ATOM 1990 C C . LEU A 1 246 ? -20.345 -15.727 -2.189 1.00 38.38 246 LEU A C 1
ATOM 1992 O O . LEU A 1 246 ? -21.080 -15.902 -3.149 1.00 38.38 246 LEU A O 1
ATOM 1996 N N . LEU A 1 247 ? -20.603 -16.253 -0.986 1.00 38.56 247 LEU A N 1
ATOM 1997 C CA . LEU A 1 247 ? -21.825 -17.009 -0.670 1.00 38.56 247 LEU A CA 1
ATOM 1998 C C . LEU A 1 247 ? -23.035 -16.099 -0.393 1.00 38.56 247 LEU A C 1
ATOM 2000 O O . LEU A 1 247 ? -24.163 -16.475 -0.702 1.00 38.56 247 LEU A O 1
ATOM 2004 N N . LYS A 1 248 ? -22.824 -14.901 0.179 1.00 41.97 248 LYS A N 1
ATOM 2005 C CA . LYS A 1 248 ? -23.902 -13.922 0.446 1.00 41.97 248 LYS A CA 1
ATOM 2006 C C . LYS A 1 248 ? -24.435 -13.268 -0.824 1.00 41.97 248 LYS A C 1
ATOM 2008 O O . LYS A 1 248 ? -25.616 -12.932 -0.896 1.00 41.97 248 LYS A O 1
ATOM 2013 N N . ARG A 1 249 ? -23.585 -13.094 -1.834 1.00 41.19 249 ARG A N 1
ATOM 2014 C CA . ARG A 1 249 ? -24.032 -12.833 -3.201 1.00 41.19 249 ARG A CA 1
ATOM 2015 C C . ARG A 1 249 ? -24.372 -14.191 -3.794 1.00 41.19 249 ARG A C 1
ATOM 2017 O O . ARG A 1 249 ? -23.486 -14.839 -4.322 1.00 41.19 249 ARG A O 1
ATOM 2024 N N . GLY A 1 250 ? -25.627 -14.632 -3.698 1.00 34.56 250 GLY A N 1
ATOM 2025 C CA . GLY A 1 250 ? -26.112 -15.923 -4.224 1.00 34.56 250 GLY A CA 1
ATOM 2026 C C . GLY A 1 250 ? -25.961 -16.134 -5.741 1.00 34.56 250 GLY A C 1
ATOM 2027 O O . GLY A 1 250 ? -26.674 -16.938 -6.318 1.00 34.56 250 GLY A O 1
ATOM 2028 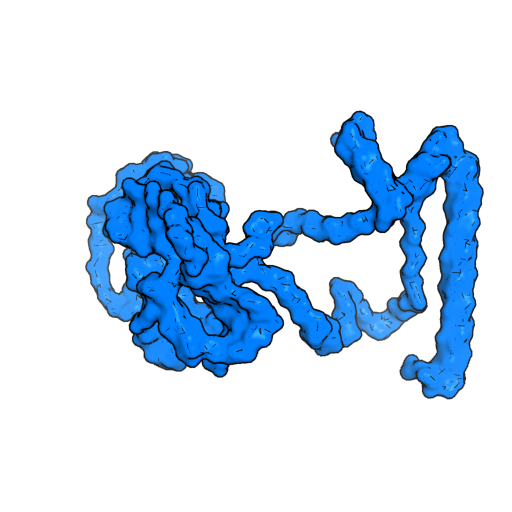N N . ASN A 1 251 ? -25.054 -15.411 -6.389 1.00 44.09 251 ASN A N 1
ATOM 2029 C CA . ASN A 1 251 ? -24.767 -15.380 -7.802 1.00 44.09 251 ASN A CA 1
ATOM 2030 C C . ASN A 1 251 ? -23.246 -15.278 -7.947 1.00 44.09 251 ASN A C 1
ATOM 2032 O O . ASN A 1 251 ? -22.638 -14.320 -7.465 1.00 44.09 251 ASN A O 1
ATOM 2036 N N . GLY A 1 252 ? -22.635 -16.272 -8.597 1.00 44.12 252 GLY A N 1
ATOM 2037 C CA . GLY A 1 252 ? -21.206 -16.278 -8.905 1.00 44.12 252 GLY A CA 1
ATOM 2038 C C . GLY A 1 252 ? -20.761 -15.077 -9.753 1.00 44.12 252 GLY A C 1
ATOM 2039 O O . GLY A 1 252 ? -21.526 -14.164 -10.051 1.00 44.12 252 GLY A O 1
ATOM 2040 N N . LEU A 1 253 ? -19.502 -15.100 -10.197 1.00 42.34 253 LEU A N 1
ATOM 2041 C CA . LEU A 1 253 ? -18.808 -14.009 -10.905 1.00 42.34 253 LEU A CA 1
ATOM 2042 C C . LEU A 1 253 ? -19.500 -13.495 -12.200 1.00 42.34 253 LEU A C 1
ATOM 2044 O O . LEU A 1 253 ? -19.069 -12.495 -12.764 1.00 42.34 253 LEU A O 1
ATOM 2048 N N . PHE A 1 254 ? -20.579 -14.141 -12.658 1.00 49.44 254 PHE A N 1
ATOM 2049 C CA . PHE A 1 254 ? -21.356 -13.802 -13.855 1.00 49.44 254 PHE A CA 1
ATOM 2050 C C . PHE A 1 254 ? -22.856 -13.733 -13.541 1.00 49.44 254 PHE A C 1
ATOM 2052 O O . PHE A 1 254 ? -23.632 -14.583 -13.978 1.00 49.44 254 PHE A O 1
ATOM 2059 N N . GLY A 1 255 ? -23.254 -12.732 -12.752 1.00 43.81 255 GLY A N 1
ATOM 2060 C CA . GLY A 1 255 ? -24.638 -12.505 -12.330 1.00 43.81 255 GLY A CA 1
ATOM 2061 C C . GLY A 1 255 ? -25.641 -12.501 -13.486 1.00 43.81 255 GLY A C 1
ATOM 2062 O O . GLY A 1 255 ? -25.860 -11.476 -14.127 1.00 43.81 255 GLY A O 1
ATOM 2063 N N . SER A 1 256 ? -26.280 -13.647 -13.712 1.00 39.78 256 SER A N 1
ATOM 2064 C CA . SER A 1 256 ? -27.423 -13.808 -14.603 1.00 39.78 256 SER A CA 1
ATOM 2065 C C . SER A 1 256 ? -28.599 -14.294 -13.768 1.00 39.78 256 SER A C 1
ATOM 2067 O O . SER A 1 256 ? -28.511 -15.267 -13.026 1.00 39.78 256 SER A O 1
ATOM 2069 N N . VAL A 1 257 ? -29.666 -13.510 -13.839 1.00 35.00 257 VAL A N 1
ATOM 2070 C CA . VAL A 1 257 ? -30.944 -13.701 -13.160 1.00 35.00 257 VAL A CA 1
ATOM 2071 C C . VAL A 1 257 ? -31.552 -15.049 -13.560 1.00 35.00 257 VAL A C 1
ATOM 2073 O O . VAL A 1 257 ? -31.361 -15.513 -14.686 1.00 35.00 257 VAL A O 1
ATOM 2076 N N . GLU A 1 258 ? -32.288 -15.650 -12.626 1.00 43.03 258 GLU A N 1
ATOM 2077 C CA . GLU A 1 258 ? -33.214 -16.773 -12.803 1.00 43.03 258 GLU A CA 1
ATOM 2078 C C . GLU A 1 258 ? -33.960 -16.690 -14.146 1.00 43.03 258 GLU A C 1
ATOM 2080 O O . GLU A 1 258 ? -34.929 -15.945 -14.266 1.00 43.03 258 GLU A O 1
ATOM 2085 N N . SER A 1 259 ? -33.467 -17.401 -15.171 1.00 40.53 259 SER A N 1
ATOM 2086 C CA . SER A 1 259 ? -34.191 -17.837 -16.390 1.00 40.53 259 SER A CA 1
ATOM 2087 C C . SER A 1 259 ? -33.290 -18.476 -17.462 1.00 40.53 259 SER A C 1
ATOM 2089 O O . SER A 1 259 ? -33.802 -18.993 -18.450 1.00 40.53 259 SER A O 1
ATOM 2091 N N . THR A 1 260 ? -31.962 -18.517 -17.302 1.00 48.28 260 THR A N 1
ATOM 2092 C CA . THR A 1 260 ? -31.069 -19.273 -18.208 1.00 48.28 260 THR A CA 1
ATOM 2093 C C . THR A 1 260 ? -30.265 -20.313 -17.435 1.00 48.28 260 THR A C 1
ATOM 2095 O O . THR A 1 260 ? -29.066 -20.160 -17.206 1.00 48.28 260 THR A O 1
ATOM 2098 N N . GLY A 1 261 ? -30.944 -21.369 -16.982 1.00 52.75 261 GLY A N 1
ATOM 2099 C CA . GLY A 1 261 ? -30.330 -22.465 -16.234 1.00 52.75 261 GLY A CA 1
ATOM 2100 C C . GLY A 1 261 ? -29.493 -23.365 -17.138 1.00 52.75 261 GLY A C 1
ATOM 2101 O O . GLY A 1 261 ? -29.989 -24.365 -17.653 1.00 52.75 261 GLY A O 1
ATOM 2102 N N . SER A 1 262 ? -28.217 -23.029 -17.336 1.00 57.44 262 SER A N 1
ATOM 2103 C CA . SER A 1 262 ? -27.265 -24.015 -17.848 1.00 57.44 262 SER A CA 1
ATOM 2104 C C . SER A 1 262 ? -27.072 -25.099 -16.791 1.00 57.44 262 SER A C 1
ATOM 2106 O O . SER A 1 262 ? -26.637 -24.832 -15.674 1.00 57.44 262 SER A O 1
ATOM 2108 N N . LEU A 1 263 ? -27.400 -26.334 -17.157 1.00 66.12 263 LEU A N 1
ATOM 2109 C CA . LEU A 1 263 ? -27.337 -27.502 -16.280 1.00 66.12 263 LEU A CA 1
ATOM 2110 C C . LEU A 1 263 ? -25.899 -28.022 -16.070 1.00 66.12 263 LEU A C 1
ATOM 2112 O O . LEU A 1 263 ? -25.633 -28.894 -15.241 1.00 66.12 263 LEU A O 1
ATOM 2116 N N . GLY A 1 264 ? -24.957 -27.483 -16.842 1.00 68.62 264 GLY A N 1
ATOM 2117 C CA . GLY A 1 264 ? -23.539 -27.786 -16.768 1.00 68.62 264 GLY A CA 1
ATOM 2118 C C . GLY A 1 264 ? -22.798 -27.256 -17.990 1.00 68.62 264 GLY A C 1
ATOM 2119 O O . GLY A 1 264 ? -23.363 -27.120 -19.072 1.00 68.62 264 GLY A O 1
ATOM 2120 N N . VAL A 1 265 ? -21.508 -26.980 -17.817 1.00 77.12 265 VAL A N 1
ATOM 2121 C CA . VAL A 1 265 ? -20.605 -26.581 -18.902 1.00 77.12 265 VAL A CA 1
ATOM 2122 C C . VAL A 1 265 ? -19.548 -27.665 -19.065 1.00 77.12 265 VAL A C 1
ATOM 2124 O O . VAL A 1 265 ? -18.941 -28.098 -18.085 1.00 77.12 265 VAL A O 1
ATOM 2127 N N . VAL A 1 266 ? -19.336 -28.111 -20.302 1.00 78.00 266 VAL A N 1
ATOM 2128 C CA . VAL A 1 266 ? -18.247 -29.020 -20.669 1.00 78.00 266 VAL A CA 1
ATOM 2129 C C . VAL A 1 266 ? -17.229 -28.225 -21.472 1.00 78.00 266 VAL A C 1
ATOM 2131 O O . VAL A 1 266 ? -17.569 -27.619 -22.484 1.00 78.00 266 VAL A O 1
ATOM 2134 N N . THR A 1 267 ? -15.978 -28.242 -21.024 1.00 83.00 267 THR A N 1
ATOM 2135 C CA . THR A 1 267 ? -14.873 -27.567 -21.708 1.00 83.00 267 THR A CA 1
ATOM 2136 C C . THR A 1 267 ? -14.007 -28.598 -22.413 1.00 83.00 267 THR A C 1
ATOM 2138 O O . THR A 1 267 ? -13.535 -29.548 -21.788 1.00 83.00 267 THR A O 1
ATOM 2141 N N . ILE A 1 268 ? -13.757 -28.393 -23.705 1.00 86.25 268 ILE A N 1
ATOM 2142 C CA . ILE A 1 268 ? -12.845 -29.228 -24.490 1.00 86.25 268 ILE A CA 1
ATOM 2143 C C . ILE A 1 268 ? -11.470 -28.565 -24.527 1.00 86.25 268 ILE A C 1
ATOM 2145 O O . ILE A 1 268 ? -11.328 -27.396 -24.883 1.00 86.25 268 ILE A O 1
ATOM 2149 N N . ASN A 1 269 ? -10.436 -29.321 -24.164 1.00 86.50 269 ASN A N 1
ATOM 2150 C CA . ASN A 1 269 ? -9.058 -28.850 -24.227 1.00 86.50 269 ASN A CA 1
ATOM 2151 C C . ASN A 1 269 ? -8.509 -28.986 -25.657 1.00 86.50 269 ASN A C 1
ATOM 2153 O O . ASN A 1 269 ? -7.855 -29.975 -25.994 1.00 86.50 269 ASN A O 1
ATOM 2157 N N . CYS A 1 270 ? -8.759 -27.979 -26.495 1.00 85.94 270 CYS A N 1
ATOM 2158 C CA . CYS A 1 270 ? -8.288 -27.964 -27.882 1.00 85.94 270 CYS A CA 1
ATOM 2159 C C . CYS A 1 270 ? -6.756 -27.962 -28.001 1.00 85.94 270 CYS A C 1
ATOM 2161 O O . CYS A 1 270 ? -6.224 -28.534 -28.947 1.00 85.94 270 CYS A O 1
ATOM 2163 N N . ALA A 1 271 ? -6.032 -27.392 -27.029 1.00 83.50 271 ALA A N 1
ATOM 2164 C CA . ALA A 1 271 ? -4.568 -27.438 -27.012 1.00 83.50 271 ALA A CA 1
ATOM 2165 C C . ALA A 1 271 ? -4.053 -28.879 -26.878 1.00 83.50 271 ALA A C 1
ATOM 2167 O O . ALA A 1 271 ? -3.130 -29.281 -27.583 1.00 83.50 271 ALA A O 1
ATOM 2168 N N . ARG A 1 272 ? -4.700 -29.692 -26.033 1.00 85.50 272 ARG A N 1
ATOM 2169 C CA . ARG A 1 272 ? -4.398 -31.124 -25.921 1.00 85.50 272 ARG A CA 1
ATOM 2170 C C . ARG A 1 272 ? -4.716 -31.884 -27.207 1.00 85.50 272 ARG A C 1
ATOM 2172 O O . ARG A 1 272 ? -3.924 -32.736 -27.593 1.00 85.50 272 ARG A O 1
ATOM 2179 N N . LEU A 1 273 ? -5.839 -31.580 -27.860 1.00 89.94 273 LEU A N 1
ATOM 2180 C CA . LEU A 1 273 ? -6.192 -32.179 -29.153 1.00 89.94 273 LEU A CA 1
ATOM 2181 C C . LEU A 1 273 ? -5.130 -31.871 -30.213 1.00 89.94 273 LEU A C 1
ATOM 2183 O O . LEU A 1 273 ? -4.584 -32.792 -30.812 1.00 89.94 273 LEU A O 1
ATOM 2187 N N . GLY A 1 274 ? -4.776 -30.595 -30.375 1.00 88.25 274 GLY A N 1
ATOM 2188 C CA . GLY A 1 274 ? -3.742 -30.173 -31.321 1.00 88.25 274 GLY A CA 1
ATOM 2189 C C . GLY A 1 274 ? -2.364 -30.762 -31.010 1.00 88.25 274 GLY A C 1
ATOM 2190 O O . GLY A 1 274 ? -1.613 -31.077 -31.927 1.00 88.25 274 GLY A O 1
ATOM 2191 N N . TYR A 1 275 ? -2.043 -30.964 -29.729 1.00 85.69 275 TYR A N 1
ATOM 2192 C CA . TYR A 1 275 ? -0.798 -31.608 -29.316 1.00 85.69 275 TYR A CA 1
ATOM 2193 C C . TYR A 1 275 ? -0.761 -33.107 -29.648 1.00 85.69 275 TYR A C 1
ATOM 2195 O O . TYR A 1 275 ? 0.230 -33.585 -30.194 1.00 85.69 275 TYR A O 1
ATOM 2203 N N . LEU A 1 276 ? -1.824 -33.852 -29.320 1.00 87.50 276 LEU A N 1
ATOM 2204 C CA . LEU A 1 276 ? -1.879 -35.306 -29.519 1.00 87.50 276 LEU A CA 1
ATOM 2205 C C . LEU A 1 276 ? -2.018 -35.702 -30.993 1.00 87.50 276 LEU A C 1
ATOM 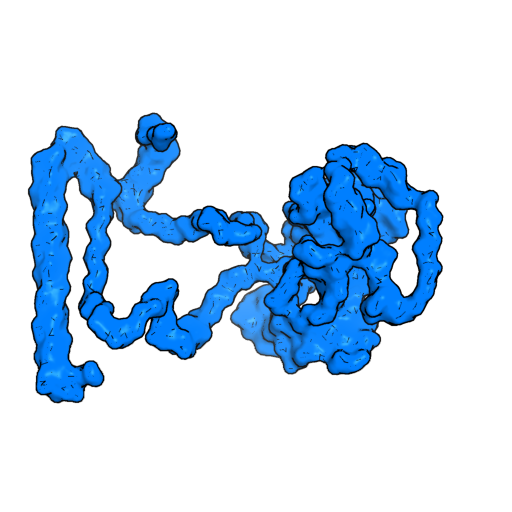2207 O O . LEU A 1 276 ? -1.471 -36.725 -31.393 1.00 87.50 276 LEU A O 1
ATOM 2211 N N . TYR A 1 277 ? -2.719 -34.891 -31.784 1.00 92.44 277 TYR A N 1
ATOM 2212 C CA . TYR A 1 277 ? -3.015 -35.154 -33.194 1.00 92.44 277 TYR A CA 1
ATOM 2213 C C . TYR A 1 277 ? -2.285 -34.169 -34.119 1.00 92.44 277 TYR A C 1
ATOM 2215 O O . TYR A 1 277 ? -2.801 -33.751 -35.156 1.00 92.44 277 TYR A O 1
ATOM 2223 N N . LYS A 1 278 ? -1.072 -33.748 -33.733 1.00 86.25 278 LYS A N 1
ATOM 2224 C CA . LYS A 1 278 ? -0.272 -32.790 -34.505 1.00 86.25 278 LYS A CA 1
ATOM 2225 C C . LYS A 1 278 ? 0.005 -33.336 -35.910 1.00 86.25 278 LYS A C 1
ATOM 2227 O O . LYS A 1 278 ? 0.695 -34.339 -36.061 1.00 86.25 278 LYS A O 1
ATOM 2232 N N . GLY A 1 279 ? -0.490 -32.634 -36.929 1.00 90.81 279 GLY A N 1
ATOM 2233 C CA . GLY A 1 279 ? -0.326 -33.018 -38.336 1.00 90.81 279 GLY A CA 1
ATOM 2234 C C . GLY A 1 279 ? -1.308 -34.085 -38.835 1.00 90.81 279 GLY A C 1
ATOM 2235 O O . GLY A 1 279 ? -1.228 -34.449 -40.003 1.00 90.81 279 GLY A O 1
ATOM 2236 N N . ASP A 1 280 ? -2.239 -34.547 -37.994 1.00 94.38 280 ASP A N 1
ATOM 2237 C CA . ASP A 1 280 ? -3.305 -35.485 -38.362 1.00 94.38 280 ASP A CA 1
ATOM 2238 C C . ASP A 1 280 ? -4.678 -34.876 -38.046 1.00 94.38 280 ASP A C 1
ATOM 2240 O O . ASP A 1 280 ? -5.292 -35.104 -37.002 1.00 94.38 280 ASP A O 1
ATOM 2244 N N . GLU A 1 281 ? -5.152 -34.049 -38.975 1.00 93.25 281 GLU A N 1
ATOM 2245 C CA . GLU A 1 281 ? -6.427 -33.340 -38.863 1.00 93.25 281 GLU A CA 1
ATOM 2246 C C . GLU A 1 281 ? -7.625 -34.300 -38.798 1.00 93.25 281 GLU A C 1
ATOM 2248 O O . GLU A 1 281 ? -8.587 -34.055 -38.070 1.00 93.25 281 GLU A O 1
ATOM 2253 N N . THR A 1 282 ? -7.553 -35.434 -39.501 1.00 95.75 282 THR A N 1
ATOM 2254 C CA . THR A 1 282 ? -8.650 -36.411 -39.522 1.00 95.75 282 THR A CA 1
ATOM 2255 C C . THR A 1 282 ? -8.809 -37.077 -38.157 1.00 95.75 282 THR A C 1
ATOM 2257 O O . THR A 1 282 ? -9.921 -37.126 -37.627 1.00 95.75 282 THR A O 1
ATOM 2260 N N . ALA A 1 283 ? -7.710 -37.540 -37.552 1.00 94.00 283 ALA A N 1
ATOM 2261 C CA . ALA A 1 283 ? -7.746 -38.126 -36.213 1.00 94.00 283 ALA A CA 1
ATOM 2262 C C . ALA A 1 283 ? -8.149 -37.099 -35.140 1.00 94.00 283 ALA A C 1
ATOM 2264 O O . ALA A 1 283 ? -8.885 -37.436 -34.207 1.00 94.00 283 ALA A O 1
ATOM 2265 N N . LEU A 1 284 ? -7.731 -35.835 -35.297 1.00 95.69 284 LEU A N 1
ATOM 2266 C CA . LEU A 1 284 ? -8.138 -34.738 -34.417 1.00 95.69 284 LEU A CA 1
ATOM 2267 C C . LEU A 1 284 ? -9.660 -34.582 -34.387 1.00 95.69 284 LEU A C 1
ATOM 2269 O O . LEU A 1 284 ? -10.245 -34.573 -33.300 1.00 95.69 284 LEU A O 1
ATOM 2273 N N . TYR A 1 285 ? -10.298 -34.478 -35.557 1.00 95.94 285 TYR A N 1
ATOM 2274 C CA . TYR A 1 285 ? -11.749 -34.306 -35.649 1.00 95.94 285 TYR A CA 1
ATOM 2275 C C . TYR A 1 285 ? -12.512 -35.529 -35.137 1.00 95.94 285 TYR A C 1
ATOM 2277 O O . TYR A 1 285 ? -13.449 -35.368 -34.361 1.00 95.94 285 TYR A O 1
ATOM 2285 N N . GLN A 1 286 ? -12.059 -36.747 -35.448 1.00 96.56 286 GLN A N 1
ATOM 2286 C CA . GLN A 1 286 ? -12.675 -37.970 -34.915 1.00 96.56 286 GLN A CA 1
ATOM 2287 C C . GLN A 1 286 ? -12.656 -38.016 -33.379 1.00 96.56 286 GLN A C 1
ATOM 2289 O O . GLN A 1 286 ? -13.628 -38.425 -32.733 1.00 96.56 286 GLN A O 1
ATOM 2294 N N . HIS A 1 287 ? -11.551 -37.585 -32.764 1.00 95.56 287 HIS A N 1
ATOM 2295 C CA . HIS A 1 287 ? -11.471 -37.537 -31.309 1.00 95.56 287 HIS A CA 1
ATOM 2296 C C . HIS A 1 287 ? -12.293 -36.387 -30.720 1.00 95.56 287 HIS A C 1
ATOM 2298 O O . HIS A 1 287 ? -12.921 -36.560 -29.676 1.00 95.56 287 HIS A O 1
ATOM 2304 N N . LEU A 1 288 ? -12.327 -35.232 -31.390 1.00 95.06 288 LEU A N 1
ATOM 2305 C CA . LEU A 1 288 ? -13.194 -34.119 -31.014 1.00 95.06 288 LEU A CA 1
ATOM 2306 C C . LEU A 1 288 ? -14.669 -34.545 -31.008 1.00 95.06 288 LEU A C 1
ATOM 2308 O O . LEU A 1 288 ? -15.349 -34.300 -30.014 1.00 95.06 288 LEU A O 1
ATOM 2312 N N . ASP A 1 289 ? -15.131 -35.241 -32.048 1.00 96.12 289 ASP A N 1
ATOM 2313 C CA . ASP A 1 289 ? -16.496 -35.775 -32.141 1.00 96.12 289 ASP A CA 1
ATOM 2314 C C . ASP A 1 289 ? -16.809 -36.717 -30.975 1.00 96.12 289 ASP A C 1
ATOM 2316 O O . ASP A 1 289 ? -17.858 -36.613 -30.338 1.00 96.12 289 ASP A O 1
ATOM 2320 N N . THR A 1 290 ? -15.856 -37.585 -30.624 1.00 95.19 290 THR A N 1
ATOM 2321 C CA . THR A 1 290 ? -15.985 -38.482 -29.466 1.00 95.19 290 THR A CA 1
ATOM 2322 C C . THR A 1 290 ? -16.165 -37.695 -28.163 1.00 95.19 290 THR A C 1
ATOM 2324 O O . THR A 1 290 ? -17.038 -38.013 -27.354 1.00 95.19 290 THR A O 1
ATOM 2327 N N . LEU A 1 291 ? -15.361 -36.649 -27.943 1.00 93.19 291 LEU A N 1
ATOM 2328 C CA . LEU A 1 291 ? -15.450 -35.805 -26.746 1.00 93.19 291 LEU A CA 1
ATOM 2329 C C . LEU A 1 291 ? -16.747 -34.989 -26.702 1.00 93.19 291 LEU A C 1
ATOM 2331 O O . LEU A 1 291 ? -17.336 -34.842 -25.629 1.00 93.19 291 LEU A O 1
ATOM 2335 N N . LEU A 1 292 ? -17.199 -34.478 -27.849 1.00 91.75 292 LEU A N 1
ATOM 2336 C CA . LEU A 1 292 ? -18.460 -33.751 -27.977 1.00 91.75 292 LEU A CA 1
ATOM 2337 C C . LEU A 1 292 ? -19.652 -34.654 -27.654 1.00 91.75 292 LEU A C 1
ATOM 2339 O O . LEU A 1 292 ? -20.518 -34.256 -26.875 1.00 91.75 292 LEU A O 1
ATOM 2343 N N . GLU A 1 293 ? -19.668 -35.880 -28.177 1.00 94.19 293 GLU A N 1
ATOM 2344 C CA . GLU A 1 293 ? -20.744 -36.837 -27.915 1.00 94.19 293 GLU A CA 1
ATOM 2345 C C . GLU A 1 293 ? -20.775 -37.251 -26.435 1.00 94.19 293 GLU A C 1
ATOM 2347 O O . GLU A 1 293 ? -21.843 -37.298 -25.824 1.00 94.19 293 GLU A O 1
ATOM 2352 N N . LEU A 1 294 ? -19.612 -37.453 -25.803 1.00 92.19 294 LEU A N 1
ATOM 2353 C CA . LEU A 1 294 ? -19.524 -37.683 -24.354 1.00 92.19 294 LEU A CA 1
ATOM 2354 C C . LEU A 1 294 ? -20.037 -36.484 -23.542 1.00 92.19 294 LEU A C 1
ATOM 2356 O O . LEU A 1 294 ? -20.775 -36.666 -22.570 1.00 92.19 294 LEU A O 1
ATOM 2360 N N . GLY A 1 295 ? -19.664 -35.263 -23.936 1.00 89.62 295 GLY A N 1
ATOM 2361 C CA . GLY A 1 295 ? -20.110 -34.031 -23.287 1.00 89.62 295 GLY A CA 1
ATOM 2362 C C . GLY A 1 295 ? -21.625 -33.857 -23.362 1.00 89.62 295 GLY A C 1
ATOM 2363 O O . GLY A 1 295 ? -22.278 -33.664 -22.336 1.00 89.62 295 GLY A O 1
ATOM 2364 N N . LYS A 1 296 ? -22.190 -34.011 -24.563 1.00 90.50 296 LYS A N 1
ATOM 2365 C CA . LYS A 1 296 ? -23.634 -33.999 -24.817 1.00 90.50 296 LYS A CA 1
ATOM 2366 C C . LYS A 1 296 ? -24.357 -35.054 -23.981 1.00 90.50 296 LYS A C 1
ATOM 2368 O O . LYS A 1 296 ? -25.284 -34.711 -23.256 1.00 90.50 296 LYS A O 1
ATOM 2373 N N . ASN A 1 297 ? -23.919 -36.314 -24.034 1.00 92.19 297 ASN A N 1
ATOM 2374 C CA . ASN A 1 297 ? -24.575 -37.406 -23.310 1.00 92.19 297 ASN A CA 1
ATOM 2375 C C . ASN A 1 297 ? -24.545 -37.187 -21.793 1.00 92.19 297 ASN A C 1
ATOM 2377 O O . ASN A 1 297 ? -25.552 -37.393 -21.121 1.00 92.19 297 ASN A O 1
ATOM 2381 N N . SER A 1 298 ? -23.426 -36.696 -21.254 1.00 90.62 298 SER A N 1
ATOM 2382 C CA . SER A 1 298 ? -23.312 -36.326 -19.838 1.00 90.62 298 SER A CA 1
ATOM 2383 C C . SER A 1 298 ? -24.323 -35.247 -19.433 1.00 90.62 298 SER A C 1
ATOM 2385 O O . SER A 1 298 ? -24.986 -35.374 -18.400 1.00 90.62 298 SER A O 1
ATOM 2387 N N . LEU A 1 299 ? -24.477 -34.197 -20.248 1.00 86.88 299 LEU A N 1
ATOM 2388 C CA . LEU A 1 299 ? -25.426 -33.114 -19.979 1.00 86.88 299 LEU A CA 1
ATOM 2389 C C . LEU A 1 299 ? -26.882 -33.569 -20.126 1.00 86.88 299 LEU A C 1
ATOM 2391 O O . LEU A 1 299 ? -27.700 -33.239 -19.271 1.00 86.88 299 LEU A O 1
ATOM 2395 N N . GLU A 1 300 ? -27.201 -34.374 -21.141 1.00 89.69 300 GLU A N 1
ATOM 2396 C CA . GLU A 1 300 ? -28.556 -34.899 -21.349 1.00 89.69 300 GLU A CA 1
ATOM 2397 C C . GLU A 1 300 ? -28.999 -35.842 -20.225 1.00 89.69 300 GLU A C 1
ATOM 2399 O O . GLU A 1 300 ? -30.122 -35.717 -19.735 1.00 89.69 300 GLU A O 1
ATOM 2404 N N . ILE A 1 301 ? -28.114 -36.729 -19.753 1.00 90.12 301 ILE A N 1
ATOM 2405 C CA . ILE A 1 301 ? -28.407 -37.610 -18.610 1.00 90.12 301 ILE A CA 1
ATOM 2406 C C . ILE A 1 301 ? -28.732 -36.772 -17.371 1.00 90.12 301 ILE A C 1
ATOM 2408 O O . ILE A 1 301 ? -29.751 -36.993 -16.716 1.00 90.12 301 ILE A O 1
ATOM 2412 N N . LYS A 1 302 ? -27.901 -35.771 -17.057 1.00 84.44 302 LYS A N 1
ATOM 2413 C CA . LYS A 1 302 ? -28.156 -34.888 -15.911 1.00 84.44 302 LYS A CA 1
ATOM 2414 C C . LYS A 1 302 ? -29.454 -34.100 -16.087 1.00 84.44 302 LYS A C 1
ATOM 2416 O O . LYS A 1 302 ? -30.185 -33.933 -15.114 1.00 84.44 302 LYS A O 1
ATOM 2421 N N . ARG A 1 303 ? -29.750 -33.631 -17.306 1.00 86.75 303 ARG A N 1
ATOM 2422 C CA . ARG A 1 303 ? -30.962 -32.859 -17.609 1.00 86.75 303 ARG A CA 1
ATOM 2423 C C . ARG A 1 303 ? -32.205 -33.683 -17.315 1.00 86.75 303 ARG A C 1
ATOM 2425 O O . ARG A 1 303 ? -33.111 -33.184 -16.662 1.00 86.75 303 ARG A O 1
ATOM 2432 N N . GLN A 1 304 ? -32.224 -34.943 -17.747 1.00 88.69 304 GLN A N 1
ATOM 2433 C CA . GLN A 1 304 ? -33.333 -35.859 -17.482 1.00 88.69 304 GLN A CA 1
ATOM 2434 C C . GLN A 1 304 ? -33.533 -36.102 -15.982 1.00 88.69 304 GLN A C 1
ATOM 2436 O O . GLN A 1 304 ? -34.661 -36.037 -15.506 1.00 88.69 304 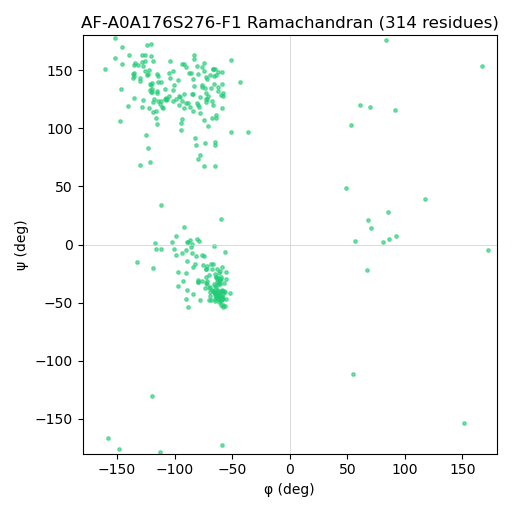GLN A O 1
ATOM 2441 N N . VAL A 1 305 ? -32.450 -36.332 -15.233 1.00 87.75 305 VAL A N 1
ATOM 2442 C CA . VAL A 1 305 ? -32.516 -36.564 -13.779 1.00 87.75 305 VAL A CA 1
ATOM 2443 C C . VAL A 1 305 ? -33.025 -35.328 -13.037 1.00 87.75 305 VAL A C 1
ATOM 2445 O O . VAL A 1 305 ? -33.916 -35.431 -12.198 1.00 87.75 305 VAL A O 1
ATOM 2448 N N . ILE A 1 306 ? -32.497 -34.145 -13.356 1.00 81.00 306 ILE A N 1
ATOM 2449 C CA . ILE A 1 306 ? -32.938 -32.895 -12.726 1.00 81.00 306 ILE A CA 1
ATOM 2450 C C . ILE A 1 306 ? -34.393 -32.598 -13.087 1.00 81.00 306 ILE A C 1
ATOM 2452 O O . ILE A 1 306 ? -35.164 -32.268 -12.192 1.00 81.00 306 ILE A O 1
ATOM 2456 N N . GLN A 1 307 ? -34.795 -32.799 -14.346 1.00 82.75 307 GLN A N 1
ATOM 2457 C CA . GLN A 1 307 ? -36.190 -32.636 -14.755 1.00 82.75 307 GLN A CA 1
ATOM 2458 C C . GLN A 1 307 ? -37.116 -33.561 -13.956 1.00 82.75 307 GLN A C 1
ATOM 2460 O O . GLN A 1 307 ? -38.112 -33.096 -13.419 1.00 82.75 307 GLN A O 1
ATOM 2465 N N . GLN A 1 308 ? -36.754 -34.837 -13.783 1.00 87.62 308 GLN A N 1
ATOM 2466 C CA . GLN A 1 308 ? -37.526 -35.764 -12.947 1.00 87.62 308 GLN A CA 1
ATOM 2467 C C . GLN A 1 308 ? -37.643 -35.282 -11.498 1.00 87.62 308 GLN A C 1
ATOM 2469 O O . GLN A 1 308 ? -38.691 -35.439 -10.875 1.00 87.62 308 GLN A O 1
ATOM 2474 N N . HIS A 1 309 ? -36.583 -34.713 -10.924 1.00 81.00 309 HIS A N 1
ATOM 2475 C CA . HIS A 1 309 ? -36.652 -34.171 -9.570 1.00 81.00 309 HIS A CA 1
ATOM 2476 C C . HIS A 1 309 ? -37.506 -32.900 -9.483 1.00 81.00 309 HIS A C 1
ATOM 2478 O O . HIS A 1 309 ? -38.248 -32.760 -8.512 1.00 81.00 309 HIS A O 1
ATOM 2484 N N . MET A 1 310 ? -37.454 -32.020 -10.486 1.00 75.75 310 MET A N 1
ATOM 2485 C CA . MET A 1 310 ? -38.332 -30.847 -10.585 1.00 75.75 310 MET A CA 1
ATOM 2486 C C . MET A 1 310 ? -39.801 -31.264 -10.703 1.00 75.75 310 MET A C 1
ATOM 2488 O O . MET A 1 310 ? -40.635 -30.788 -9.939 1.00 75.75 310 MET A O 1
ATOM 2492 N N . ASP A 1 311 ? -40.108 -32.222 -11.582 1.00 84.69 311 ASP A N 1
ATOM 2493 C CA . ASP A 1 311 ? -41.466 -32.745 -11.780 1.00 84.69 311 ASP A CA 1
ATOM 2494 C C . ASP A 1 311 ? -42.028 -33.382 -10.492 1.00 84.69 311 ASP A C 1
ATOM 2496 O O . ASP A 1 311 ? -43.230 -33.333 -10.237 1.00 84.69 311 ASP A O 1
ATOM 2500 N N . ASN A 1 312 ? -41.153 -33.940 -9.647 1.00 88.88 312 ASN A N 1
ATOM 2501 C CA . ASN A 1 312 ? -41.493 -34.510 -8.339 1.00 88.88 312 ASN A CA 1
ATOM 2502 C C . ASN A 1 312 ? -41.507 -33.482 -7.187 1.00 88.88 312 ASN A C 1
ATOM 2504 O O . ASN A 1 312 ? -41.676 -33.871 -6.030 1.00 88.88 312 ASN A O 1
ATOM 2508 N N . GLY A 1 313 ? -41.299 -32.191 -7.467 1.00 81.00 313 GLY A N 1
ATOM 2509 C CA . GLY A 1 313 ? -41.270 -31.125 -6.458 1.00 81.00 313 GLY A CA 1
ATOM 2510 C C . GLY A 1 313 ? -40.071 -31.185 -5.504 1.00 81.00 313 GLY A C 1
ATOM 2511 O O . GLY A 1 313 ? -40.138 -30.661 -4.394 1.00 81.00 313 GLY A O 1
ATOM 2512 N N . LEU A 1 314 ? -38.985 -31.857 -5.903 1.00 71.94 314 LEU A N 1
ATOM 2513 C CA . LEU A 1 314 ? -37.757 -32.016 -5.111 1.00 71.94 314 LEU A CA 1
ATOM 2514 C C . LEU A 1 314 ? -36.697 -30.945 -5.417 1.00 71.94 314 LEU A C 1
ATOM 2516 O O . LEU A 1 314 ? -35.675 -30.889 -4.736 1.00 71.94 314 LEU A O 1
ATOM 2520 N N . PHE A 1 315 ? -36.931 -30.114 -6.430 1.00 53.66 315 PHE A N 1
ATOM 2521 C CA . PHE A 1 315 ? -36.167 -28.906 -6.741 1.00 53.66 315 PHE A CA 1
ATOM 2522 C C . PHE A 1 315 ? -37.155 -27.740 -6.926 1.00 53.66 315 PHE A C 1
ATOM 2524 O O . PHE A 1 315 ? -38.259 -27.998 -7.409 1.00 53.66 315 PHE A O 1
ATOM 2531 N N . PRO A 1 316 ? -36.801 -26.511 -6.495 1.00 52.44 316 PRO A N 1
ATOM 2532 C CA . PRO A 1 316 ? -37.659 -25.333 -6.629 1.00 52.44 316 PRO A CA 1
ATOM 2533 C C . PRO A 1 316 ? -37.953 -24.958 -8.084 1.00 52.44 316 PRO A C 1
ATOM 2535 O O . PRO A 1 316 ? -37.096 -25.234 -8.959 1.00 52.44 316 PRO A O 1
#

Mean predicted aligned error: 16.35 Å

Organism: NCBI:txid1003181

Sequence (316 aa):
DFPWESPNTDLLFNMTARYGLPYFQGFIRSDLKPNMVRSMCLLPEETILFKNNEQIIKTTIGTLFAEYKDTQLDDEWWQCKSNVSALSLNPQSGKLEWVKINKFLRITDNRLVSICSKDGKLMRLSADHLVAILTRDGIETKKASDIKMDDFVLVIKDASHVLNQENVTDDVELAWFIGLNLSNEKIEWLRNSDFAAMPVASVNIENLSQPQAFYDIELEKNHYFVHSNGNISHNCCRLQLDLRELLKRGNGLFGSVESTGSLGVVTINCARLGYLYKGDETALYQHLDTLLELGKNSLEIKRQVIQQHMDNGLFP

Nearest PDB structures (foldseek):
  5o9i-assembly1_A  TM=8.585E-01  e=4.289E-13  Methanocaldococcus vulcanius M7
  5o9i-assembly2_B  TM=8.433E-01  e=1.058E-12  Methanocaldococcus vulcanius M7
  4o1s-assembly1_A  TM=8.263E-01  e=3.305E-11  Thermoplasma volcanium GSS1
  7qst-assembly1_A  TM=6.832E-01  e=3.227E-08  Pyrococcus horikoshii
  7qss-assembly1_A  TM=7.572E-01  e=1.399E-07  Thermococcus litoralis

Secondary structure (DSSP, 8-state):
---TTSHHHHHHHHHHHHH--------TTSS--GGGGS---B-TT-EEEEEETTEEEEEEHHHHHHHHEEEE-SSSEEEE-S-EEEEEEETTTTEEEEEEEEEEEEEEEEEEEEEEETTS-EEEEETTPEEEEE-SSSEEEEEGGG--TT-EEEEES--HHHH--------STHHHHGGGT--HHHHHHHHHSSEEEEEEEEEEEEEEEEEEEEEEEEESSSSEEEBTTSBEEEPP------HHHHHHSSS-SS---TT----------HHHHHHHTTT-HHHHHHHHHHHHHHHHHHHHHHHHHHHHHHHTTS--